Protein 2GEC (pdb70)

Structure (mmCIF, N/CA/C/O backbone):
data_2GEC
#
_entry.id   2GEC
#
_cell.length_a   100.055
_cell.length_b   46.210
_cell.length_c   74.176
_cell.angle_alpha   90.00
_cell.angle_beta   121.06
_cell.angle_gamma   90.00
#
_symmetry.space_group_name_H-M   'C 1 2 1'
#
loop_
_entity.id
_entity.type
_entity.pdbx_description
1 polymer 'Nucleocapsid protein'
2 water water
#
loop_
_atom_site.group_PDB
_atom_site.id
_atom_site.type_symbol
_atom_site.label_atom_id
_atom_site.labe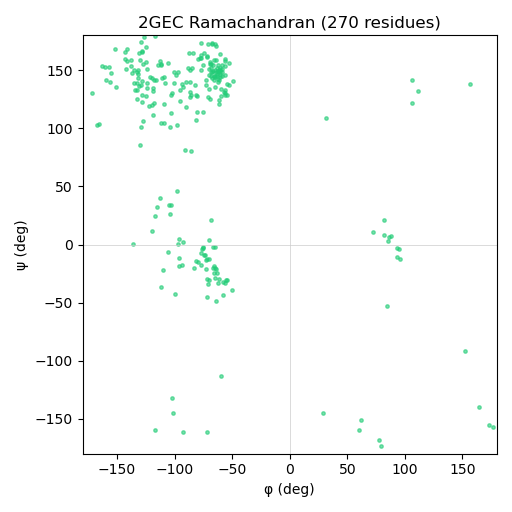l_alt_id
_atom_site.label_comp_id
_atom_site.label_asym_id
_atom_site.label_entity_id
_atom_site.label_seq_id
_atom_site.pdbx_PDB_ins_code
_atom_site.Cartn_x
_atom_site.Cartn_y
_atom_site.Cartn_z
_atom_site.occupancy
_atom_site.B_iso_or_equiv
_atom_site.auth_seq_id
_atom_site.auth_comp_id
_atom_site.auth_asym_id
_atom_site.auth_atom_id
_atom_site.pdbx_PDB_model_num
ATOM 1 N N . ARG A 1 2 ? 22.515 -27.037 23.085 1.00 17.49 23 ARG A N 1
ATOM 2 C CA . ARG A 1 2 ? 21.357 -26.980 23.968 1.00 16.67 23 ARG A CA 1
ATOM 3 C C . ARG A 1 2 ? 20.169 -26.747 23.124 1.00 13.66 23 ARG A C 1
ATOM 4 O O . ARG A 1 2 ? 20.122 -25.769 22.451 1.00 17.89 23 ARG A O 1
ATOM 12 N N . PRO A 1 3 ? 19.033 -27.502 23.288 1.00 12.38 24 PRO A N 1
ATOM 13 C CA . PRO A 1 3 ? 17.845 -27.131 22.529 1.00 11.60 24 PRO A CA 1
ATOM 14 C C . PRO A 1 3 ? 17.292 -25.864 23.057 1.00 11.85 24 PRO A C 1
ATOM 15 O O . PRO A 1 3 ? 17.449 -25.562 24.252 1.00 11.84 24 PRO A O 1
ATOM 19 N N . PRO A 1 4 ? 16.643 -25.112 22.178 1.00 12.48 25 PRO A N 1
ATOM 20 C CA . PRO A 1 4 ? 16.022 -23.865 22.613 1.00 11.91 25 PRO A CA 1
ATOM 21 C C . PRO A 1 4 ? 14.868 -24.091 23.525 1.00 10.37 25 PRO A C 1
ATOM 22 O O . PRO A 1 4 ? 14.203 -25.137 23.417 1.00 12.77 25 PRO A O 1
ATOM 26 N N . LYS A 1 5 ? 14.671 -23.139 24.434 1.00 11.93 26 LYS A N 1
ATOM 27 C CA . LYS A 1 5 ? 13.506 -23.191 25.342 1.00 12.51 26 LYS A CA 1
ATOM 28 C C . LYS A 1 5 ? 12.454 -22.265 24.716 1.00 12.85 26 LYS A C 1
ATOM 29 O O . LYS A 1 5 ? 12.564 -21.040 24.759 1.00 13.65 26 LYS A O 1
ATOM 35 N N . VAL A 1 6 ? 11.471 -22.899 24.084 1.00 13.71 27 VAL A N 1
ATOM 36 C CA . VAL A 1 6 ? 10.433 -22.229 23.397 1.00 12.80 27 VAL A CA 1
ATOM 37 C C . VAL A 1 6 ? 9.147 -22.458 24.257 1.00 14.72 27 VAL A C 1
ATOM 38 O O . VAL A 1 6 ? 8.630 -23.545 24.292 1.00 18.80 27 VAL A O 1
ATOM 42 N N . GLY A 1 7 ? 8.753 -21.434 24.968 1.00 16.71 28 GLY A N 1
ATOM 43 C CA . GLY A 1 7 ? 7.620 -21.487 25.885 1.00 18.35 28 GLY A CA 1
ATOM 44 C C . GLY A 1 7 ? 6.357 -20.841 25.496 1.00 16.89 28 GLY A C 1
ATOM 45 O O . GLY A 1 7 ? 5.373 -21.004 26.221 1.00 19.56 28 GLY A O 1
ATOM 46 N N . SER A 1 8 ? 6.337 -20.119 24.390 1.00 15.70 29 SER A N 1
ATOM 47 C CA . SER A 1 8 ? 5.099 -19.434 24.038 1.00 15.63 29 SER A CA 1
ATOM 48 C C . SER A 1 8 ? 4.246 -20.327 23.186 1.00 15.02 29 SER A C 1
ATOM 49 O O . SER A 1 8 ? 4.768 -20.998 22.268 1.00 15.85 29 SER A O 1
ATOM 52 N N . SER A 1 9 ? 2.939 -20.302 23.438 1.00 15.74 30 SER A N 1
ATOM 53 C CA . SER A 1 9 ? 1.987 -20.988 22.605 1.00 17.46 30 SER A CA 1
ATOM 54 C C . SER A 1 9 ? 1.743 -20.171 21.294 1.00 16.01 30 SER A C 1
ATOM 55 O O . SER A 1 9 ? 1.034 -20.696 20.394 1.00 20.74 30 SER A O 1
ATOM 58 N N . GLY A 1 10 ? 2.277 -18.961 21.178 1.00 14.02 31 GLY A N 1
ATOM 59 C CA . GLY A 1 10 ? 2.124 -18.221 19.950 1.00 14.73 31 GLY A CA 1
ATOM 60 C C . GLY A 1 10 ? 2.291 -16.753 20.257 1.00 13.90 31 GLY A C 1
ATOM 61 O O . GLY A 1 10 ? 1.803 -16.261 21.283 1.00 14.93 31 GLY A O 1
ATOM 62 N N . ASN A 1 11 ? 3.006 -16.031 19.385 1.00 13.32 32 ASN A N 1
ATOM 63 C CA . ASN A 1 11 ? 3.230 -14.653 19.619 1.00 13.78 32 ASN A CA 1
ATOM 64 C C . ASN A 1 11 ? 2.696 -13.740 18.562 1.00 13.22 32 ASN A C 1
ATOM 65 O O . ASN A 1 11 ? 3.027 -12.575 18.585 1.00 15.15 32 ASN A O 1
ATOM 70 N N . ALA A 1 12 ? 1.875 -14.237 17.645 1.00 12.38 33 ALA A N 1
ATOM 71 C CA . ALA A 1 12 ? 1.312 -13.357 16.622 1.00 11.63 33 ALA A CA 1
ATOM 72 C C . ALA A 1 12 ? 0.020 -12.817 17.151 1.00 9.31 33 ALA A C 1
ATOM 73 O O . ALA A 1 12 ? -0.896 -13.579 17.461 1.00 10.66 33 ALA A O 1
ATOM 75 N N . SER A 1 13 ? -0.071 -11.543 17.311 1.00 10.68 34 SER A N 1
ATOM 76 C CA . SER A 1 13 ? -1.324 -10.950 17.731 1.00 10.65 34 SER A CA 1
ATOM 77 C C . SER A 1 13 ? -2.448 -11.249 16.777 1.00 9.11 34 SER A C 1
ATOM 78 O O . SER A 1 13 ? -2.244 -11.296 15.564 1.00 9.79 34 SER A O 1
ATOM 81 N N . TRP A 1 14 ? -3.690 -11.364 17.289 1.00 9.24 35 TRP A N 1
ATOM 82 C CA . TRP A 1 14 ? -4.798 -11.474 16.362 1.00 9.34 35 TRP A CA 1
ATOM 83 C C . TRP A 1 14 ? -5.027 -10.246 15.525 1.00 9.02 35 TRP A C 1
ATOM 84 O O . TRP A 1 14 ? -5.589 -10.343 14.451 1.00 11.33 35 TRP A O 1
ATOM 95 N N . PHE A 1 15 ? -4.592 -9.101 16.013 1.00 9.01 36 PHE A N 1
ATOM 96 C CA . PHE A 1 15 ? -4.929 -7.813 15.432 1.00 9.57 36 PHE A CA 1
ATOM 97 C C . PHE A 1 15 ? -3.718 -7.124 14.803 1.00 10.03 36 PHE A C 1
ATOM 98 O O . PHE A 1 15 ? -2.572 -7.322 15.222 1.00 10.87 36 PHE A O 1
ATOM 106 N N . GLN A 1 16 ? -3.993 -6.267 13.828 1.00 10.77 37 GLN A N 1
ATOM 107 C CA . GLN A 1 16 ? -2.978 -5.340 13.366 1.00 12.91 37 GLN A CA 1
ATOM 108 C C . GLN A 1 16 ? -2.362 -4.522 14.507 1.00 11.86 37 GLN A C 1
ATOM 109 O O . GLN A 1 16 ? -2.998 -4.303 15.558 1.00 11.02 37 GLN A O 1
ATOM 115 N N . ALA A 1 17 ? -1.146 -4.029 14.309 1.00 12.13 38 ALA A N 1
ATOM 116 C CA . ALA A 1 17 ? -0.471 -3.169 15.311 1.00 11.96 38 ALA A CA 1
ATOM 117 C C . ALA A 1 17 ? -1.028 -1.760 15.281 1.00 13.02 38 ALA A C 1
ATOM 118 O O . ALA A 1 17 ? -1.562 -1.280 14.240 1.00 14.96 38 ALA A O 1
ATOM 120 N N . ILE A 1 18 ? -0.789 -1.051 16.379 1.00 12.58 39 ILE A N 1
ATOM 121 C CA . ILE A 1 18 ? -0.773 0.419 16.274 1.00 13.43 39 ILE A CA 1
ATOM 122 C C . ILE A 1 18 ? 0.643 0.890 16.213 1.00 14.78 39 ILE A C 1
ATOM 123 O O . ILE A 1 18 ? 1.576 0.265 16.726 1.00 14.64 39 ILE A O 1
ATOM 128 N N . LYS A 1 19 ? 0.867 2.007 15.493 1.00 14.22 40 LYS A N 1
ATOM 129 C CA . LYS A 1 19 ? 2.214 2.487 15.259 1.00 15.80 40 LYS A CA 1
ATOM 130 C C . LYS A 1 19 ? 2.383 3.867 15.860 1.00 14.89 40 LYS A C 1
ATOM 131 O O . LYS A 1 19 ? 1.563 4.771 15.637 1.00 15.39 40 LYS A O 1
ATOM 137 N N . ALA A 1 20 ? 3.486 4.073 16.614 1.00 15.60 41 ALA A N 1
ATOM 138 C CA . ALA A 1 20 ? 3.841 5.441 17.007 1.00 14.63 41 ALA A CA 1
ATOM 139 C C . ALA A 1 20 ? 4.182 6.310 15.814 1.00 16.67 41 ALA A C 1
ATOM 140 O O . ALA A 1 20 ? 4.586 5.794 14.767 1.00 18.57 41 ALA A O 1
ATOM 142 N N . LYS A 1 21 ? 4.093 7.621 16.000 1.00 17.23 42 LYS A N 1
ATOM 143 C CA . LYS A 1 21 ? 4.428 8.506 14.877 1.00 17.19 42 LYS A CA 1
ATOM 144 C C . LYS A 1 21 ? 5.849 8.962 14.890 1.00 18.04 42 LYS A C 1
ATOM 145 O O . LYS A 1 21 ? 6.323 9.429 13.848 1.00 22.62 42 LYS A O 1
ATOM 151 N N . LYS A 1 22 ? 6.540 8.848 16.048 1.00 18.08 43 LYS A N 1
ATOM 152 C CA . LYS A 1 22 ? 7.861 9.444 16.291 1.00 17.92 43 LYS A CA 1
ATOM 153 C C . LYS A 1 22 ? 8.756 8.471 17.014 1.00 16.60 43 LYS A C 1
ATOM 154 O O . LYS A 1 22 ? 8.262 7.490 17.563 1.00 16.39 43 LYS A O 1
ATOM 160 N N . LEU A 1 23 ? 10.051 8.646 16.937 1.00 15.36 44 LEU A N 1
ATOM 161 C CA . LEU A 1 23 ? 11.002 7.741 17.622 1.00 16.50 44 LEU A CA 1
ATOM 162 C C . LEU A 1 23 ? 10.876 7.821 19.126 1.00 17.89 44 LEU A C 1
ATOM 163 O O . LEU A 1 23 ? 11.076 6.841 19.829 1.00 19.93 44 LEU A O 1
ATOM 168 N N . ASN A 1 24 ? 10.461 8.995 19.608 1.00 17.59 45 ASN A N 1
ATOM 169 C CA . ASN A 1 24 ? 10.335 9.208 21.066 1.00 18.72 45 ASN A CA 1
ATOM 170 C C . ASN A 1 24 ? 8.866 9.456 21.499 1.00 20.27 45 ASN A C 1
ATOM 171 O O . ASN A 1 24 ? 8.616 10.124 22.465 1.00 23.48 45 ASN A O 1
ATOM 176 N N . SER A 1 25 ? 7.879 8.854 20.816 1.00 22.04 46 SER A N 1
ATOM 177 C CA . SER A 1 25 ? 6.486 8.870 21.251 1.00 23.25 46 SER A CA 1
ATOM 178 C C . SER A 1 25 ? 6.324 8.222 22.625 1.00 21.41 46 SER A C 1
ATOM 179 O O . SER A 1 25 ? 7.039 7.306 22.990 1.00 24.11 46 SER A O 1
ATOM 182 N N . PRO A 1 26 ? 5.393 8.732 23.414 1.00 19.77 47 PRO A N 1
ATOM 183 C CA . PRO A 1 26 ? 4.965 8.113 24.648 1.00 18.88 47 PRO A CA 1
ATOM 184 C C . PRO A 1 26 ? 4.283 6.771 24.423 1.00 17.00 47 PRO A C 1
ATOM 185 O O . PRO A 1 26 ? 3.990 6.402 23.285 1.00 18.48 47 PRO A O 1
ATOM 189 N N . GLN A 1 27 ? 4.007 6.082 25.509 1.00 17.59 48 GLN A N 1
ATOM 190 C CA . GLN A 1 27 ? 3.304 4.801 25.394 1.00 17.59 48 GLN A CA 1
ATOM 191 C C . GLN A 1 27 ? 1.831 5.109 25.106 1.00 16.27 48 GLN A C 1
ATOM 192 O O . GLN A 1 27 ? 1.361 6.197 25.325 1.00 17.38 48 GLN A O 1
ATOM 198 N N . PRO A 1 28 ? 1.118 4.188 24.458 1.00 14.50 49 PRO A N 1
ATOM 199 C CA . PRO A 1 28 ? -0.278 4.479 24.065 1.00 15.70 49 PRO A CA 1
ATOM 200 C C . PRO A 1 28 ? -1.176 4.749 25.243 1.00 17.20 49 PRO A C 1
ATOM 201 O O . PRO A 1 28 ? -1.102 4.071 26.257 1.00 16.94 49 PRO A O 1
ATOM 205 N N . LYS A 1 29 ? -2.060 5.696 25.052 1.00 16.06 50 LYS A N 1
ATOM 206 C CA . LYS A 1 29 ? -3.152 5.967 25.959 1.00 15.77 50 LYS A CA 1
ATOM 207 C C . LYS A 1 29 ? -4.382 5.890 25.068 1.00 16.95 50 LYS A C 1
ATOM 208 O O . LYS A 1 29 ? -4.324 6.046 23.836 1.00 18.24 50 LYS A O 1
ATOM 214 N N . PHE A 1 30 ? -5.493 5.641 25.684 1.00 16.89 51 PHE A N 1
ATOM 215 C CA . PHE A 1 30 ? -6.772 5.348 24.928 1.00 16.34 51 PHE A CA 1
ATOM 216 C C . PHE A 1 30 ? -7.910 6.168 25.481 1.00 17.09 51 PHE A C 1
ATOM 217 O O . PHE A 1 30 ? -8.023 6.272 26.690 1.00 20.93 51 PHE A O 1
ATOM 225 N N . GLU A 1 31 ? -8.808 6.637 24.602 1.00 19.08 52 GLU A N 1
ATOM 226 C CA . GLU A 1 31 ? -9.989 7.337 25.057 1.00 21.48 52 GLU A CA 1
ATOM 227 C C . GLU A 1 31 ? -10.866 6.408 25.862 1.00 22.22 52 GLU A C 1
ATOM 228 O O . GLU A 1 31 ? -11.320 6.773 26.978 1.00 24.39 52 GLU A O 1
ATOM 234 N N . GLY A 1 32 ? -11.147 5.229 25.357 1.00 21.34 53 GLY A N 1
ATOM 235 C CA . GLY A 1 32 ? -11.964 4.302 26.195 1.00 20.24 53 GLY A CA 1
ATOM 236 C C . GLY A 1 32 ? -11.096 3.249 26.837 1.00 17.55 53 GLY A C 1
ATOM 237 O O . GLY A 1 32 ? -10.022 3.566 27.363 1.00 17.61 53 GLY A O 1
ATOM 238 N N . SER A 1 33 ? -11.491 1.973 26.759 1.00 15.40 54 SER A N 1
ATOM 239 C CA . SER A 1 33 ? -10.784 0.857 27.440 1.00 14.89 54 SER A CA 1
ATOM 240 C C . SER A 1 33 ? -9.442 0.533 26.821 1.00 13.18 54 SER A C 1
ATOM 241 O O . SER A 1 33 ? -8.540 0.158 27.544 1.00 15.53 54 SER A O 1
ATOM 244 N N . GLY A 1 34 ? -9.285 0.663 25.517 1.00 12.91 55 GLY A N 1
ATOM 245 C CA . GLY A 1 34 ? -8.080 0.238 24.823 1.00 12.19 55 GLY A CA 1
ATOM 246 C C . GLY A 1 34 ? -8.130 -1.235 24.466 1.00 11.86 55 GLY A C 1
ATOM 247 O O . GLY A 1 34 ? -7.164 -1.716 23.935 1.00 11.83 55 GLY A O 1
ATOM 248 N N . VAL A 1 35 ? -9.221 -1.947 24.746 1.00 11.15 56 VAL A N 1
ATOM 249 C CA . VAL A 1 35 ? -9.431 -3.323 24.300 1.00 11.57 56 VAL A CA 1
ATOM 250 C C . VAL A 1 35 ? -10.038 -3.300 22.921 1.00 11.71 56 VAL A C 1
ATOM 251 O O . VAL A 1 35 ? -11.066 -2.602 22.712 1.00 12.56 56 VAL A O 1
ATOM 255 N N . PRO A 1 36 ? -9.472 -3.995 21.927 1.00 10.55 57 PRO A N 1
ATOM 256 C CA . PRO A 1 36 ? -10.094 -4.007 20.586 1.00 11.68 57 PRO A CA 1
ATOM 257 C C . PRO A 1 36 ? -11.496 -4.568 20.556 1.00 12.75 57 PRO A C 1
ATOM 258 O O . PRO A 1 36 ? -11.803 -5.386 21.378 1.00 12.93 57 PRO A O 1
ATOM 262 N N . ASP A 1 37 ? -12.321 -4.098 19.633 1.00 11.96 58 ASP A N 1
ATOM 263 C CA . ASP A 1 37 ? -13.627 -4.702 19.415 1.00 12.38 58 ASP A CA 1
ATOM 264 C C . ASP A 1 37 ? -13.413 -6.193 19.089 1.00 13.40 58 ASP A C 1
ATOM 265 O O . ASP A 1 37 ? -12.625 -6.552 18.187 1.00 12.96 58 ASP A O 1
ATOM 270 N N . ASN A 1 38 ? -14.169 -7.064 19.762 1.00 11.49 59 ASN A N 1
ATOM 271 C CA . ASN A 1 38 ? -14.176 -8.479 19.469 1.00 12.19 59 ASN A CA 1
ATOM 272 C C . ASN A 1 38 ? -15.404 -9.065 20.192 1.00 12.77 59 ASN A C 1
ATOM 273 O O . ASN A 1 38 ? -15.354 -9.340 21.362 1.00 13.25 59 ASN A O 1
ATOM 278 N N . GLU A 1 39 ? -16.441 -9.352 19.435 1.00 14.63 60 GLU A N 1
ATOM 279 C CA . GLU A 1 39 ? -17.687 -9.856 19.981 1.00 18.96 60 GLU A CA 1
ATOM 280 C C . GLU A 1 39 ? -17.648 -11.313 20.420 1.00 18.03 60 GLU A C 1
ATOM 281 O O . GLU A 1 39 ? -18.611 -11.815 20.997 1.00 22.93 60 GLU A O 1
ATOM 287 N N . ASN A 1 40 ? -16.579 -12.052 20.122 1.00 17.77 61 ASN A N 1
ATOM 288 C CA . ASN A 1 40 ? -16.437 -13.477 20.420 1.00 22.31 61 ASN A CA 1
ATOM 289 C C . ASN A 1 40 ? -16.246 -13.760 21.916 1.00 21.66 61 ASN A C 1
ATOM 290 O O . ASN A 1 40 ? -16.367 -14.913 22.323 1.00 26.71 61 ASN A O 1
ATOM 295 N N . LEU A 1 41 ? -15.980 -12.706 22.700 1.00 20.00 62 LEU A N 1
ATOM 296 C CA . LEU A 1 41 ? -15.660 -12.939 24.104 1.00 20.00 62 LEU A CA 1
ATOM 297 C C . LEU A 1 41 ? -16.734 -12.361 25.019 1.00 20.00 62 LEU A C 1
ATOM 298 O O . LEU A 1 41 ? -17.413 -11.415 24.676 1.00 16.58 62 LEU A O 1
ATOM 303 N N . LYS A 1 42 ? -16.871 -12.898 26.191 1.00 15.58 63 LYS A N 1
ATOM 304 C CA . LYS A 1 42 ? -17.767 -12.319 27.202 1.00 15.56 63 LYS A CA 1
ATOM 305 C C . LYS A 1 42 ? -17.119 -11.096 27.872 1.00 13.87 63 LYS A C 1
ATOM 306 O O . LYS A 1 42 ? -15.890 -11.019 27.933 1.00 14.55 63 LYS A O 1
ATOM 312 N N . THR A 1 43 ? -17.887 -10.222 28.497 1.00 14.59 64 THR A N 1
ATOM 313 C CA . THR A 1 43 ? -17.392 -9.005 29.028 1.00 13.09 64 THR A CA 1
ATOM 314 C C . THR A 1 43 ? -16.270 -9.259 30.037 1.00 13.45 64 THR A C 1
ATOM 315 O O . THR A 1 43 ? -15.258 -8.564 30.089 1.00 13.38 64 THR A O 1
ATOM 319 N N . SER A 1 44 ? -16.476 -10.239 30.882 1.00 14.25 65 SER A N 1
ATOM 320 C CA . SER A 1 44 ? -15.503 -10.552 31.959 1.00 15.32 65 SER A CA 1
ATOM 321 C C . SER A 1 44 ? -14.125 -10.792 31.423 1.00 13.44 65 SER A C 1
ATOM 322 O O . SER A 1 44 ? -13.106 -10.592 32.148 1.00 14.58 65 SER A O 1
ATOM 325 N N . GLN A 1 45 ? -14.052 -11.303 30.213 1.00 14.27 66 GLN A N 1
ATOM 326 C CA . GLN A 1 45 ? -12.780 -11.739 29.615 1.00 14.65 66 GLN A CA 1
ATOM 327 C C . GLN A 1 45 ? -12.105 -10.684 28.796 1.00 12.85 66 GLN A C 1
ATO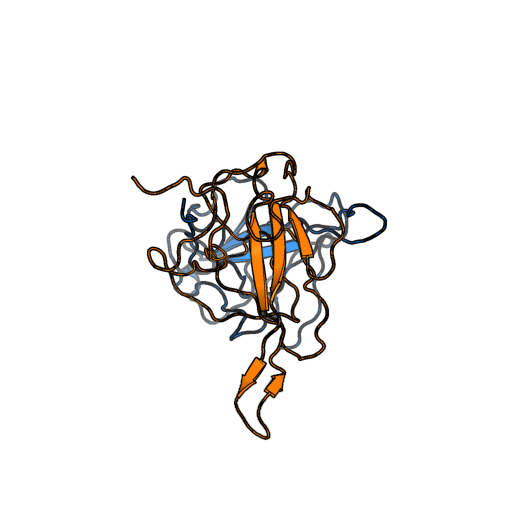M 328 O O . GLN A 1 45 ? -11.069 -10.929 28.175 1.00 12.93 66 GLN A O 1
ATOM 334 N N . GLN A 1 46 ? -12.691 -9.491 28.730 1.00 11.91 67 GLN A N 1
ATOM 335 C CA . GLN A 1 46 ? -12.197 -8.428 27.830 1.00 10.96 67 GLN A CA 1
ATOM 336 C C . GLN A 1 46 ? -11.092 -7.619 28.498 1.00 9.27 67 GLN A C 1
ATOM 337 O O . GLN A 1 46 ? -11.268 -6.511 28.998 1.00 10.96 67 GLN A O 1
ATOM 343 N N . HIS A 1 47 ? -9.869 -8.189 28.464 1.00 9.55 68 HIS A N 1
ATOM 344 C CA . HIS A 1 47 ? -8.694 -7.518 29.098 1.00 9.62 68 HIS A CA 1
ATOM 345 C C . HIS A 1 47 ? -7.471 -8.108 28.507 1.00 7.75 68 HIS A C 1
ATOM 346 O O . HIS A 1 47 ? -7.413 -9.253 28.048 1.00 8.96 68 HIS A O 1
ATOM 353 N N . GLY A 1 48 ? -6.410 -7.312 28.506 1.00 8.28 69 GLY A N 1
ATOM 354 C CA . GLY A 1 48 ? -5.179 -7.782 27.963 1.00 8.74 69 GLY A CA 1
ATOM 355 C C . GLY A 1 48 ? -4.152 -6.667 28.001 1.00 7.17 69 GLY A C 1
ATOM 356 O O . GLY A 1 48 ? -4.255 -5.757 28.819 1.00 8.50 69 GLY A O 1
ATOM 357 N N . TYR A 1 49 ? -3.133 -6.740 27.158 1.00 8.27 70 TYR A N 1
ATOM 358 C CA . TYR A 1 49 ? -2.020 -5.770 27.174 1.00 8.14 70 TYR A CA 1
ATOM 359 C C . TYR A 1 49 ? -1.556 -5.446 25.802 1.00 8.59 70 TYR A C 1
ATOM 360 O O . TYR A 1 49 ? -1.733 -6.220 24.891 1.00 8.80 70 TYR A O 1
ATOM 369 N N . TRP A 1 50 ? -1.026 -4.222 25.647 1.00 8.52 71 TRP A N 1
ATOM 370 C CA . TRP A 1 50 ? -0.332 -3.821 24.439 1.00 8.57 71 TRP A CA 1
ATOM 371 C C . TRP A 1 50 ? 1.151 -3.935 24.758 1.00 8.83 71 TRP A C 1
ATOM 372 O O . TRP A 1 50 ? 1.610 -3.515 25.806 1.00 10.29 71 TRP A O 1
ATOM 383 N N . ARG A 1 51 ? 1.884 -4.440 23.792 1.00 8.96 72 ARG A N 1
ATOM 384 C CA . ARG A 1 51 ? 3.338 -4.675 23.994 1.00 8.56 72 ARG A CA 1
ATOM 385 C C . ARG A 1 51 ? 4.155 -4.044 22.878 1.00 9.00 72 ARG A C 1
ATOM 386 O O . ARG A 1 51 ? 3.890 -4.256 21.708 1.00 9.57 72 ARG A O 1
ATOM 394 N N . ARG A 1 52 ? 5.171 -3.246 23.293 1.00 10.45 73 ARG A N 1
ATOM 395 C CA . ARG A 1 52 ? 6.049 -2.541 22.353 1.00 10.73 73 ARG A CA 1
ATOM 396 C C . ARG A 1 52 ? 6.930 -3.489 21.568 1.00 12.23 73 ARG A C 1
ATOM 397 O O . ARG A 1 52 ? 7.511 -4.357 22.184 1.00 12.57 73 ARG A O 1
ATOM 405 N N . GLN A 1 53 ? 7.141 -3.149 20.309 1.00 11.13 74 GLN A N 1
ATOM 406 C CA . GLN A 1 53 ? 8.156 -3.803 19.476 1.00 13.26 74 GLN A CA 1
ATOM 407 C C . GLN A 1 53 ? 8.944 -2.735 18.771 1.00 12.78 74 GLN A C 1
ATOM 408 O O . GLN A 1 53 ? 8.390 -1.907 18.061 1.00 13.34 74 GLN A O 1
ATOM 414 N N . ALA A 1 54 ? 10.253 -2.803 18.948 1.00 14.81 75 ALA A N 1
ATOM 415 C CA . ALA A 1 54 ? 11.166 -1.966 18.202 1.00 14.81 75 ALA A CA 1
ATOM 416 C C . ALA A 1 54 ? 11.165 -2.298 16.70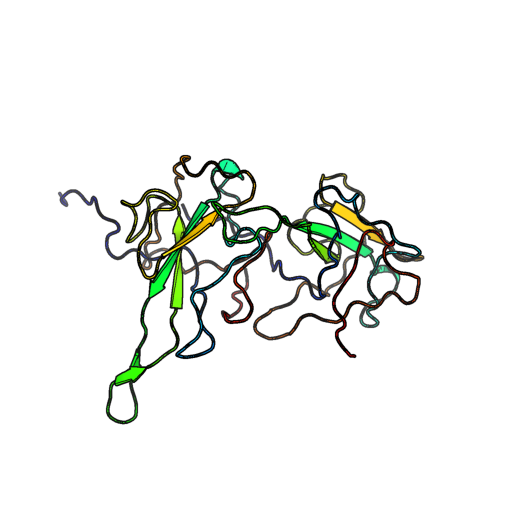5 1.00 14.58 75 ALA A C 1
ATOM 417 O O . ALA A 1 54 ? 11.040 -3.495 16.305 1.00 15.23 75 ALA A O 1
ATOM 419 N N . ARG A 1 55 ? 11.251 -1.286 15.871 1.00 15.98 76 ARG A N 1
ATOM 420 C CA . ARG A 1 55 ? 11.322 -1.473 14.434 1.00 17.12 76 ARG A CA 1
ATOM 421 C C . ARG A 1 55 ? 12.538 -0.701 13.860 1.00 18.88 76 ARG A C 1
ATOM 422 O O . ARG A 1 55 ? 12.934 0.374 14.337 1.00 19.07 76 ARG A O 1
ATOM 430 N N . PHE A 1 56 ? 13.020 -1.173 12.722 1.00 19.05 77 PHE A N 1
ATOM 431 C CA . PHE A 1 56 ? 14.129 -0.567 12.028 1.00 19.80 77 PHE A CA 1
ATOM 432 C C . PHE A 1 56 ? 13.927 -0.639 10.556 1.00 21.94 77 PHE A C 1
ATOM 433 O O . PHE A 1 56 ? 13.048 -1.391 10.066 1.00 23.75 77 PHE A O 1
ATOM 441 N N . LYS A 1 57 ? 14.764 0.182 9.867 1.00 24.39 78 LYS A N 1
ATOM 442 C CA . LYS A 1 57 ? 14.792 0.194 8.396 1.00 29.18 78 LYS A CA 1
ATOM 443 C C . LYS A 1 57 ? 16.239 0.072 7.919 1.00 29.44 78 LYS A C 1
ATOM 444 O O . LYS A 1 57 ? 17.185 0.368 8.712 1.00 30.61 78 LYS A O 1
ATOM 450 N N . PRO A 1 58 ? 16.429 -0.374 6.645 1.00 32.23 79 PRO A N 1
ATOM 451 C CA . PRO A 1 58 ? 17.638 -0.237 5.877 1.00 34.80 79 PRO A CA 1
ATOM 452 C C . PRO A 1 58 ? 17.774 1.244 5.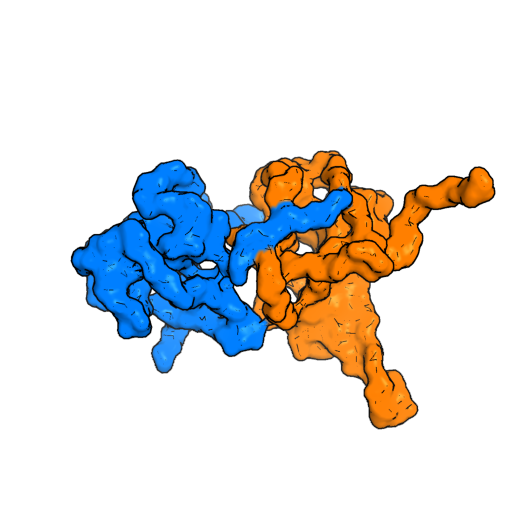478 1.00 33.95 79 PRO A C 1
ATOM 453 O O . PRO A 1 58 ? 16.784 1.865 5.012 1.00 40.46 79 PRO A O 1
ATOM 457 N N . GLY A 1 59 ? 18.422 1.963 4.599 0.00 39.73 80 GLY A N 1
ATOM 458 C CA . GLY A 1 59 ? 19.784 1.527 4.522 0.00 39.54 80 GLY A CA 1
ATOM 459 C C . GLY A 1 59 ? 20.287 1.727 5.913 0.00 39.23 80 GLY A C 1
ATOM 460 O O . GLY A 1 59 ? 19.838 1.036 6.759 0.00 39.68 80 GLY A O 1
ATOM 461 N N . LYS A 1 60 ? 21.334 2.809 5.947 0.00 43.54 81 LYS A N 1
ATOM 462 C CA . LYS A 1 60 ? 21.684 3.808 4.879 0.00 44.87 81 LYS A CA 1
ATOM 463 C C . LYS A 1 60 ? 23.168 3.999 4.678 0.00 44.77 81 LYS A C 1
ATOM 464 O O . LYS A 1 60 ? 23.582 4.379 3.564 0.00 46.54 81 LYS A O 1
ATOM 470 N N . GLY A 1 61 ? 23.879 3.032 5.684 0.00 40.35 82 GLY A N 1
ATOM 471 C CA . GLY A 1 61 ? 23.409 2.278 6.854 0.00 39.07 82 GLY A CA 1
ATOM 472 C C . GLY A 1 61 ? 23.373 0.765 6.712 0.00 38.22 82 GLY A C 1
ATOM 473 O O . GLY A 1 61 ? 22.940 0.329 5.661 0.00 40.88 82 GLY A O 1
ATOM 474 N N . ARG A 1 62 ? 23.936 -0.019 7.752 0.00 39.16 83 ARG A N 1
ATOM 475 C CA . ARG A 1 62 ? 23.784 0.025 9.228 0.00 37.76 83 ARG A CA 1
ATOM 476 C C . ARG A 1 62 ? 22.380 0.509 9.592 0.00 34.70 83 ARG A C 1
ATOM 477 O O . ARG A 1 62 ? 22.072 1.673 9.431 0.00 34.96 83 ARG A O 1
ATOM 485 N N . ARG A 1 63 ? 21.541 -0.399 10.100 1.00 32.05 84 ARG A N 1
ATOM 486 C CA . ARG A 1 63 ? 20.074 -0.179 10.196 1.00 29.83 84 ARG A CA 1
ATOM 487 C C . ARG A 1 63 ? 19.766 1.037 11.014 1.00 29.13 84 ARG A C 1
ATOM 488 O O . ARG A 1 63 ? 20.541 1.351 11.920 1.00 29.90 84 ARG A O 1
ATOM 496 N N . LYS A 1 64 ? 18.620 1.683 10.709 1.00 26.20 85 LYS A N 1
ATOM 497 C CA . LYS A 1 64 ? 18.178 2.922 11.430 1.00 26.17 85 LYS A CA 1
ATOM 498 C C . LYS A 1 64 ? 16.857 2.686 12.129 1.00 25.63 85 LYS A C 1
ATOM 499 O O . LYS A 1 64 ? 16.031 1.977 11.570 1.00 24.07 85 LYS A O 1
ATOM 505 N N . PRO A 1 65 ? 16.686 3.238 13.340 1.00 23.35 86 PRO A N 1
ATOM 506 C CA . PRO A 1 65 ? 15.386 3.054 13.991 1.00 22.12 86 PRO A CA 1
ATOM 507 C C . PRO A 1 65 ? 14.208 3.732 13.325 1.00 22.25 86 PRO A C 1
ATOM 508 O O . PRO A 1 65 ? 14.387 4.785 12.733 1.00 23.20 86 PRO A O 1
ATOM 512 N N . VAL A 1 66 ? 13.017 3.181 13.425 1.00 20.80 87 VAL A N 1
ATOM 513 C CA . VAL A 1 66 ? 11.828 3.888 13.051 1.00 20.20 87 VAL A CA 1
ATOM 514 C C . VAL A 1 66 ? 10.852 3.760 14.241 1.00 19.42 87 VAL A C 1
ATOM 515 O O . VAL A 1 66 ? 11.136 3.087 15.202 1.00 20.34 87 VAL A O 1
ATOM 519 N N . PRO A 1 67 ? 9.731 4.430 14.166 1.00 17.63 88 PRO A N 1
ATOM 520 C CA . PRO A 1 67 ? 8.866 4.412 15.391 1.00 17.08 88 PRO A CA 1
ATOM 521 C C . PRO A 1 67 ? 8.391 2.990 15.798 1.00 16.14 88 PRO A C 1
ATOM 522 O O . PRO A 1 67 ? 8.190 2.116 14.935 1.00 15.91 88 PRO A O 1
ATOM 526 N N . ASP A 1 68 ? 8.157 2.827 17.098 1.00 14.81 89 ASP A N 1
ATOM 527 C CA . ASP A 1 68 ? 7.705 1.560 17.644 1.00 13.15 89 ASP A CA 1
ATOM 528 C C . ASP A 1 68 ? 6.315 1.137 17.095 1.00 14.44 89 ASP A C 1
ATOM 529 O O . ASP A 1 68 ? 5.468 1.999 16.816 1.00 14.91 89 ASP A O 1
ATOM 534 N N . ALA A 1 69 ? 6.108 -0.177 17.056 1.00 12.59 90 ALA A N 1
ATOM 535 C CA . ALA A 1 69 ? 4.773 -0.673 16.929 1.00 11.61 90 ALA A CA 1
ATOM 536 C C . ALA A 1 69 ? 4.349 -1.240 18.307 1.00 11.81 90 ALA A C 1
ATOM 537 O O . ALA A 1 69 ? 5.181 -1.674 19.084 1.00 12.33 90 ALA A O 1
ATOM 539 N N . TRP A 1 70 ? 3.042 -1.305 18.554 1.00 11.01 91 TRP A N 1
ATOM 540 C CA . TRP A 1 70 ? 2.504 -2.010 19.716 1.00 9.93 91 TRP A CA 1
ATOM 541 C C . TRP A 1 70 ? 1.416 -2.971 19.259 1.00 9.37 91 TRP A C 1
ATOM 542 O O . TRP A 1 70 ? 0.603 -2.647 18.413 1.00 10.42 91 TRP A O 1
ATOM 553 N N . TYR A 1 71 ? 1.454 -4.177 19.836 1.00 9.29 92 TYR A N 1
ATOM 554 C CA . TYR A 1 71 ? 0.500 -5.250 19.491 1.00 9.26 92 TYR A CA 1
ATOM 555 C C . TYR A 1 71 ? -0.286 -5.660 20.722 1.00 9.42 92 TYR A C 1
ATOM 556 O O . TYR A 1 71 ? 0.232 -5.720 21.818 1.00 9.37 92 TYR A O 1
ATOM 565 N N . PHE A 1 72 ? -1.558 -5.980 20.523 1.00 8.24 93 PHE A N 1
ATOM 566 C CA . PHE A 1 72 ? -2.423 -6.393 21.600 1.00 8.10 93 PHE A CA 1
ATOM 567 C C . PHE A 1 72 ? -2.479 -7.941 21.774 1.00 7.49 93 PHE A C 1
ATOM 568 O O . PHE A 1 72 ? -2.622 -8.687 20.808 1.00 8.62 93 PHE A O 1
ATOM 576 N N . TYR A 1 73 ? -2.456 -8.356 23.039 1.00 8.23 94 TYR A N 1
ATOM 577 C CA . TYR A 1 73 ? -2.622 -9.733 23.397 1.00 7.45 94 TYR A CA 1
ATOM 578 C C . TYR A 1 73 ? -3.584 -9.862 24.577 1.00 8.60 94 TYR A C 1
ATOM 579 O O . TYR A 1 73 ? -3.540 -9.044 25.482 1.00 8.83 94 TYR A O 1
ATOM 588 N N . TYR A 1 74 ? -4.467 -10.863 24.545 1.00 8.35 95 TYR A N 1
ATOM 589 C CA . TYR A 1 74 ? -5.294 -11.132 25.711 1.00 9.25 95 TYR A CA 1
ATOM 590 C C . TYR A 1 74 ? -4.430 -11.577 26.880 1.00 8.61 95 TYR A C 1
ATOM 591 O O . TYR A 1 74 ? -3.410 -12.261 26.701 1.00 10.11 95 TYR A O 1
ATOM 600 N N . THR A 1 75 ? -4.843 -11.303 28.106 1.00 8.42 96 THR A N 1
ATOM 601 C CA . THR A 1 75 ? -4.060 -11.737 29.275 1.00 9.05 96 THR A CA 1
ATOM 602 C C . THR A 1 75 ? -3.786 -13.219 29.254 1.00 9.62 96 THR A C 1
ATOM 603 O O . THR A 1 75 ? -4.633 -14.002 28.914 1.00 11.10 96 THR A O 1
ATOM 607 N N . GLY A 1 76 ? -2.568 -13.575 29.602 1.00 8.63 97 GLY A N 1
ATOM 608 C CA . GLY A 1 76 ? -2.220 -14.988 29.616 1.00 9.61 97 GLY A CA 1
ATOM 609 C C . GLY A 1 76 ? -1.842 -15.561 28.257 1.00 9.83 97 GLY A C 1
ATOM 610 O O . GLY A 1 76 ? -1.666 -16.823 28.170 1.00 11.71 97 GLY A O 1
ATOM 611 N N . THR A 1 77 ? -1.694 -14.721 27.249 1.00 10.02 98 THR A N 1
ATOM 612 C CA . THR A 1 77 ? -1.244 -15.125 25.909 1.00 10.30 98 THR A CA 1
ATOM 613 C C . THR A 1 77 ? -0.111 -14.238 25.521 1.00 9.44 98 THR A C 1
ATOM 614 O O . THR A 1 77 ? 0.064 -13.154 26.099 1.00 10.43 98 THR A O 1
ATOM 618 N N . GLY A 1 78 ? 0.607 -14.620 24.468 1.00 10.36 99 GLY A N 1
ATOM 619 C CA . GLY A 1 78 ? 1.633 -13.770 23.852 1.00 10.11 99 GLY A CA 1
ATOM 620 C C . GLY A 1 78 ? 2.915 -13.766 24.649 1.00 11.41 99 GLY A C 1
ATOM 621 O O . GLY A 1 78 ? 3.108 -14.560 25.527 1.00 11.45 99 GLY A O 1
ATOM 622 N N . PRO A 1 79 ? 3.807 -12.851 24.314 1.00 11.14 100 PRO A N 1
ATOM 623 C CA . PRO A 1 79 ? 5.169 -12.870 24.905 1.00 12.13 100 PRO A CA 1
ATOM 624 C C . PRO A 1 79 ? 5.121 -12.680 26.417 1.00 12.80 100 PRO A C 1
ATOM 625 O O . PRO A 1 79 ? 5.948 -13.264 27.161 1.00 14.97 100 PRO A O 1
ATOM 629 N N . ALA A 1 80 ? 4.171 -11.906 26.910 1.00 10.62 101 ALA A N 1
ATOM 630 C CA . ALA A 1 80 ? 4.043 -11.678 28.346 1.00 12.35 101 ALA A CA 1
ATOM 631 C C . ALA A 1 80 ? 2.912 -12.468 28.967 1.00 11.44 101 ALA A C 1
ATOM 632 O O . ALA A 1 80 ? 2.300 -12.036 29.938 1.00 12.21 101 ALA A O 1
ATOM 634 N N . ALA A 1 81 ? 2.674 -13.648 28.448 1.00 11.43 102 ALA A N 1
ATOM 635 C CA . ALA A 1 81 ? 1.652 -14.553 28.949 1.00 11.74 102 ALA A CA 1
ATOM 636 C C . ALA A 1 81 ? 1.775 -14.867 30.424 1.00 12.48 102 ALA A C 1
ATOM 637 O O . ALA A 1 81 ? 0.739 -15.046 31.067 1.00 13.50 102 ALA A O 1
ATOM 639 N N . ASP A 1 82 ? 2.988 -14.869 30.998 1.00 12.37 103 ASP A N 1
ATOM 640 C CA . ASP A 1 82 ? 3.130 -15.188 32.401 1.00 13.20 103 ASP A CA 1
ATOM 641 C C . ASP A 1 82 ? 2.791 -14.037 33.348 1.00 12.40 103 ASP A C 1
ATOM 642 O O . ASP A 1 82 ? 2.615 -14.263 34.546 1.00 14.35 103 ASP A O 1
ATOM 647 N N . LEU A 1 83 ? 2.715 -12.817 32.817 1.00 11.10 104 LEU A N 1
ATOM 648 C CA . LEU A 1 83 ? 2.347 -11.721 33.689 1.00 12.77 104 LEU A CA 1
ATOM 649 C C . LEU A 1 83 ? 0.891 -11.769 34.142 1.00 10.85 104 LEU A C 1
ATOM 650 O O . LEU A 1 83 ? 0.004 -12.235 33.399 1.00 12.45 104 LEU A O 1
ATOM 655 N N . ASN A 1 84 ? 0.656 -11.323 35.357 1.00 11.74 105 ASN A N 1
ATOM 656 C CA . ASN A 1 84 ? -0.702 -11.070 35.803 1.00 11.67 105 ASN A CA 1
ATOM 657 C C . ASN A 1 84 ? -1.117 -9.673 35.374 1.00 10.55 105 ASN A C 1
ATOM 658 O O . ASN A 1 84 ? -0.286 -8.772 35.301 1.00 11.12 105 ASN A O 1
ATOM 663 N N . TRP A 1 85 ? -2.424 -9.466 35.169 1.00 10.91 106 TRP A N 1
ATOM 664 C CA . TRP A 1 85 ? -2.896 -8.177 34.750 1.00 11.06 106 TRP A CA 1
ATOM 665 C C . TRP A 1 85 ? -2.433 -7.106 35.752 1.00 10.63 106 TRP A C 1
ATOM 666 O O . TRP A 1 85 ? -2.604 -7.261 36.960 1.00 10.94 106 TRP A O 1
ATOM 677 N N . GLY A 1 86 ? -1.883 -5.987 35.262 1.00 10.27 107 GLY A N 1
ATOM 678 C CA . GLY A 1 86 ? -1.445 -4.880 36.105 1.00 11.30 107 GLY A CA 1
ATOM 679 C C . GLY A 1 86 ? 0.024 -4.995 36.480 1.00 11.69 107 GLY A C 1
ATOM 680 O O . GLY A 1 86 ? 0.532 -4.058 37.059 1.00 12.53 107 GLY A O 1
ATOM 681 N N . ASP A 1 87 ? 0.707 -6.107 36.243 1.00 11.96 108 ASP A N 1
ATOM 682 C CA . ASP A 1 87 ? 2.130 -6.189 36.603 1.00 12.24 108 ASP A CA 1
ATOM 683 C C . ASP A 1 87 ? 2.890 -5.206 35.762 1.00 13.35 108 ASP A C 1
ATOM 684 O O . ASP A 1 87 ? 2.788 -5.147 34.567 1.00 13.77 108 ASP A O 1
ATOM 689 N N . SER A 1 88 ? 3.801 -4.486 36.417 1.00 15.87 109 SER A N 1
ATOM 690 C CA . SER A 1 88 ? 4.538 -3.409 35.767 1.00 16.36 109 SER A CA 1
ATOM 691 C C . SER A 1 88 ? 5.701 -3.994 34.952 1.00 18.07 109 SER A C 1
ATOM 692 O O . SER A 1 88 ? 6.495 -4.759 35.502 1.00 17.83 109 SER A O 1
ATOM 695 N N . GLN A 1 89 ? 5.802 -3.643 33.683 1.00 14.43 110 GLN A N 1
ATOM 696 C CA . GLN A 1 89 ? 6.956 -4.059 32.879 1.00 14.95 110 GLN A CA 1
ATOM 697 C C . GLN A 1 89 ? 7.149 -2.980 31.820 1.00 15.01 110 GLN A C 1
ATOM 698 O O . GLN A 1 89 ? 6.183 -2.576 31.194 1.00 16.12 110 GLN A O 1
ATOM 704 N N . ASP A 1 90 ? 8.392 -2.547 31.571 1.00 17.24 111 ASP A N 1
ATOM 705 C CA . ASP A 1 90 ? 8.619 -1.582 30.529 1.00 18.32 111 ASP A CA 1
ATOM 706 C C . ASP A 1 90 ? 8.136 -2.163 29.191 1.00 17.11 111 ASP A C 1
ATOM 707 O O . ASP A 1 90 ? 8.336 -3.333 28.900 1.00 18.55 111 ASP A O 1
ATOM 712 N N . GLY A 1 91 ? 7.389 -1.361 28.413 1.00 15.59 112 GLY A N 1
ATOM 713 C CA . GLY A 1 91 ? 6.920 -1.844 27.134 1.00 14.19 112 GLY A CA 1
ATOM 714 C C . GLY A 1 91 ? 5.577 -2.596 27.187 1.00 11.95 112 GLY A C 1
ATOM 715 O O . GLY A 1 91 ? 5.137 -3.089 26.175 1.00 11.68 112 GLY A O 1
ATOM 716 N N . ILE A 1 92 ? 4.893 -2.603 28.355 1.00 12.06 113 ILE A N 1
ATOM 717 C CA . ILE A 1 92 ? 3.608 -3.279 28.488 1.00 11.42 113 ILE A CA 1
ATOM 718 C C . ILE A 1 92 ? 2.605 -2.264 29.007 1.00 12.40 113 ILE A C 1
ATOM 719 O O . ILE A 1 92 ? 2.866 -1.618 30.045 1.00 12.84 113 ILE A O 1
ATOM 724 N N . VAL A 1 93 ? 1.441 -2.112 28.336 1.00 10.59 114 VAL A N 1
ATOM 725 C CA . VAL A 1 93 ? 0.360 -1.282 28.798 1.00 11.93 114 VAL A CA 1
ATOM 726 C C . VAL A 1 93 ? -0.882 -2.195 28.995 1.00 9.24 114 VAL A C 1
ATOM 727 O O . VAL A 1 93 ? -1.343 -2.779 28.049 1.00 10.35 114 VAL A O 1
ATOM 731 N N . TRP A 1 94 ? -1.412 -2.260 30.203 1.00 9.65 115 TRP A N 1
ATOM 732 C CA . TRP A 1 94 ? -2.553 -3.080 30.493 1.00 8.87 115 TRP A CA 1
ATOM 733 C C . TRP A 1 94 ? -3.851 -2.337 30.213 1.00 11.03 115 TRP A C 1
ATOM 734 O O . TRP A 1 94 ? -3.959 -1.144 30.468 1.00 11.73 115 TRP A O 1
ATOM 745 N N . VAL A 1 95 ? -4.824 -3.049 29.652 1.00 9.60 116 VAL A N 1
ATOM 746 C CA . VAL A 1 95 ? -6.135 -2.497 29.303 1.00 8.70 116 VAL A CA 1
ATOM 747 C C . VAL A 1 95 ? -7.207 -3.459 29.747 1.00 8.87 116 VAL A C 1
ATOM 748 O O . VAL A 1 95 ? -7.027 -4.644 29.763 1.00 8.85 116 VAL A O 1
ATOM 752 N N . ALA A 1 96 ? -8.401 -2.934 30.091 1.00 10.36 117 ALA A N 1
ATOM 753 C CA . ALA A 1 96 ? -9.510 -3.807 30.485 1.00 10.46 117 ALA A CA 1
ATOM 754 C C . ALA A 1 96 ? -10.800 -3.053 30.236 1.00 10.48 117 ALA A C 1
ATOM 755 O O . ALA A 1 96 ? -10.889 -1.881 30.554 1.00 12.56 117 ALA A O 1
ATOM 757 N N . ALA A 1 97 ? -11.804 -3.748 29.729 1.00 11.60 118 ALA A N 1
ATOM 758 C CA . ALA A 1 97 ? -13.176 -3.217 29.559 1.00 13.71 118 ALA A CA 1
ATOM 759 C C . ALA A 1 97 ? -13.821 -2.958 30.878 1.00 12.90 118 ALA A C 1
ATOM 760 O O . ALA A 1 97 ? -13.534 -3.625 31.870 1.00 13.15 118 ALA A O 1
ATOM 762 N N . LYS A 1 98 ? -14.775 -2.039 30.887 1.00 16.16 119 LYS A N 1
ATOM 763 C CA . LYS A 1 98 ? -15.663 -1.897 32.032 1.00 17.83 119 LYS A CA 1
ATOM 764 C C . LYS A 1 98 ? -16.392 -3.247 32.210 1.00 15.19 119 LYS A C 1
ATOM 765 O O . LYS A 1 98 ? -16.945 -3.770 31.251 1.00 20.12 119 LYS A O 1
ATOM 771 N N . GLY A 1 99 ? -16.345 -3.808 33.423 1.00 14.79 120 GLY A N 1
ATOM 772 C CA . GLY A 1 99 ? -16.969 -5.094 33.649 1.00 15.34 120 GLY A CA 1
ATOM 773 C C . GLY A 1 99 ? -16.007 -6.282 33.516 1.00 14.80 120 GLY A C 1
ATOM 774 O O . GLY A 1 99 ? -16.403 -7.397 33.776 1.00 16.12 120 GLY A O 1
ATOM 775 N N . ALA A 1 100 ? -14.755 -6.005 33.129 1.00 13.72 121 ALA A N 1
ATOM 776 C CA . ALA A 1 100 ? -13.780 -7.097 33.031 1.00 12.64 121 ALA A CA 1
ATOM 777 C C . ALA A 1 100 ? -13.435 -7.654 34.434 1.00 15.90 121 ALA A C 1
ATOM 778 O O . ALA A 1 100 ? -13.408 -6.878 35.396 1.00 17.21 121 ALA A O 1
ATOM 780 N N . ASP A 1 101 ? -13.208 -8.957 34.511 1.00 14.06 122 ASP A N 1
ATOM 781 C CA . ASP A 1 101 ? -12.631 -9.576 35.716 1.00 14.90 122 ASP A CA 1
ATOM 782 C C . ASP A 1 101 ? -11.227 -10.045 35.278 1.00 14.47 122 ASP A C 1
ATOM 783 O O . ASP A 1 101 ? -11.096 -10.978 34.558 1.00 12.97 122 ASP A O 1
ATOM 788 N N . VAL A 1 102 ? -10.218 -9.316 35.708 1.00 14.42 123 VAL A N 1
ATOM 789 C CA . VAL A 1 102 ? -8.901 -9.551 35.094 1.00 14.16 123 VAL A CA 1
ATOM 790 C C . VAL A 1 102 ? -8.223 -10.865 35.527 1.00 15.04 123 VAL A C 1
ATOM 791 O O . VAL A 1 102 ? -7.252 -11.203 34.916 1.00 16.57 123 VAL A O 1
ATOM 795 N N . LYS A 1 103 ? -8.765 -11.563 36.515 1.00 14.41 124 LYS A N 1
ATOM 796 C CA . LYS A 1 103 ? -8.337 -12.911 36.883 1.00 13.90 124 LYS A CA 1
ATOM 797 C C . LYS A 1 103 ? -8.874 -13.946 35.935 1.00 13.88 124 LYS A C 1
ATOM 798 O O . LYS A 1 103 ? -8.372 -15.092 35.924 1.00 16.74 124 LYS A O 1
ATOM 804 N N . SER A 1 104 ? -9.906 -13.603 35.161 1.00 13.62 125 SER A N 1
ATOM 805 C CA . SER A 1 104 ? -10.483 -14.571 34.201 1.00 14.50 125 SER A CA 1
ATOM 806 C C . SER A 1 104 ? -9.544 -14.783 33.060 1.00 14.69 125 SER A C 1
ATOM 807 O O . SER A 1 104 ? -8.668 -13.967 32.800 1.00 15.12 125 SER A O 1
ATOM 810 N N . ARG A 1 105 ? -9.740 -15.862 32.336 1.00 15.89 126 ARG A N 1
ATOM 811 C CA . ARG A 1 105 ? -8.928 -16.160 31.160 1.00 17.51 126 ARG A CA 1
ATOM 812 C C . ARG A 1 105 ? -9.770 -16.509 30.004 1.00 18.50 126 ARG A C 1
ATOM 813 O O . ARG A 1 105 ? -10.733 -17.262 30.170 1.00 23.58 126 ARG A O 1
ATOM 821 N N . SER A 1 106 ? -9.459 -15.994 28.836 1.00 18.56 127 SER A N 1
ATOM 822 C CA . SER A 1 106 ? -10.188 -16.339 27.642 1.00 21.44 127 SER A CA 1
ATOM 823 C C . SER A 1 106 ? -9.541 -17.611 27.026 1.00 19.39 127 SER A C 1
ATOM 824 O O . SER A 1 106 ? -8.439 -17.959 27.361 1.00 25.33 127 SER A O 1
ATOM 827 N N . ASN A 1 107 ? -10.207 -18.254 26.143 1.00 21.93 128 ASN A N 1
ATOM 828 C CA . ASN A 1 107 ? -9.504 -19.226 25.367 1.00 19.85 128 ASN A CA 1
ATOM 829 C C . ASN A 1 107 ? -9.224 -18.708 23.981 1.00 17.60 128 ASN A C 1
ATOM 830 O O . ASN A 1 107 ? -8.989 -19.454 23.048 1.00 19.41 128 ASN A O 1
ATOM 835 N N . GLN A 1 108 ? -9.147 -17.373 23.832 1.00 14.55 129 GLN A N 1
ATOM 836 C CA . GLN A 1 108 ? -9.012 -16.779 22.542 1.00 12.72 129 GLN A CA 1
ATOM 837 C C . GLN A 1 108 ? -7.598 -17.074 21.949 1.00 12.07 129 GLN A C 1
ATOM 838 O O . GLN A 1 108 ? -7.448 -17.106 20.740 1.00 12.97 129 GLN A O 1
ATOM 844 N N . GLY A 1 109 ? -6.589 -17.214 22.806 1.00 11.46 130 GLY A N 1
ATOM 845 C CA . GLY A 1 109 ? -5.247 -17.567 22.325 1.00 12.08 130 GLY A CA 1
ATOM 846 C C . GLY A 1 109 ? -4.673 -16.530 21.404 1.00 10.68 130 GLY A C 1
ATOM 847 O O . GLY A 1 109 ? -5.023 -15.339 21.509 1.00 11.11 130 GLY A O 1
ATOM 848 N N . THR A 1 110 ? -3.813 -16.955 20.476 1.00 11.85 131 THR A N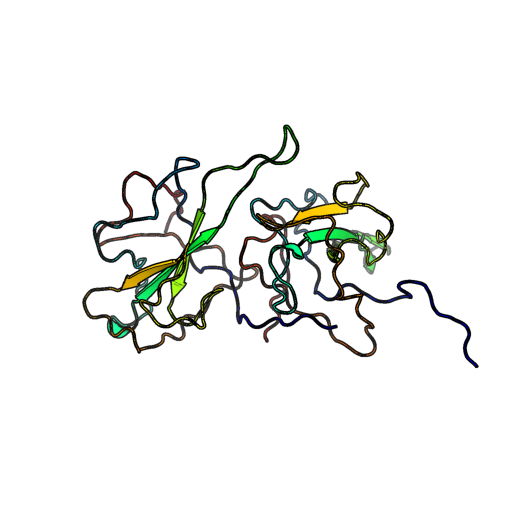 1
ATOM 849 C CA . THR A 1 110 ? -3.180 -16.045 19.544 1.00 11.51 131 THR A CA 1
ATOM 850 C C . THR A 1 110 ? -3.428 -16.554 18.119 1.00 11.03 131 THR A C 1
ATOM 851 O O . THR A 1 110 ? -4.040 -17.577 17.894 1.00 12.16 131 THR A O 1
ATOM 855 N N . ARG A 1 111 ? -2.947 -15.823 17.157 1.00 10.92 132 ARG A N 1
ATOM 856 C CA . ARG A 1 111 ? -3.268 -16.074 15.733 1.00 11.49 132 ARG A CA 1
ATOM 857 C C . ARG A 1 111 ? -2.211 -16.933 15.061 1.00 12.67 132 ARG A C 1
ATOM 858 O O . ARG A 1 111 ? -1.018 -16.660 15.178 1.00 13.89 132 ARG A O 1
ATOM 866 N N . ASP A 1 112 ? -2.628 -17.951 14.329 1.00 12.12 133 ASP A N 1
ATOM 867 C CA . ASP A 1 112 ? -1.704 -18.663 13.402 1.00 12.96 133 ASP A CA 1
ATOM 868 C C . ASP A 1 112 ? -1.585 -17.885 12.099 1.00 13.17 133 ASP A C 1
ATOM 869 O O . ASP A 1 112 ? -2.558 -17.855 11.332 1.00 11.88 133 ASP A O 1
ATOM 874 N N . PRO A 1 113 ? -0.454 -17.221 11.835 1.00 12.80 134 PRO A N 1
ATOM 875 C CA . PRO A 1 113 ? -0.399 -16.406 10.669 1.00 14.90 134 PRO A CA 1
ATOM 876 C C . PRO A 1 113 ? -0.481 -17.166 9.361 1.00 15.45 134 PRO A C 1
ATOM 877 O O . PRO A 1 113 ? -0.812 -16.561 8.316 1.00 16.67 134 PRO A O 1
ATOM 881 N N . ASP A 1 114 ? -0.209 -18.472 9.407 1.00 12.90 135 ASP A N 1
ATOM 882 C CA . ASP A 1 114 ? -0.345 -19.226 8.174 1.00 15.73 135 ASP A CA 1
ATOM 883 C C . ASP A 1 114 ? -1.822 -19.448 7.775 1.00 14.57 135 ASP A C 1
ATOM 884 O O . ASP A 1 114 ? -2.106 -19.745 6.622 1.00 17.16 135 ASP A O 1
ATOM 889 N N . LYS A 1 115 ? -2.720 -19.338 8.750 1.00 13.38 136 LYS A N 1
ATOM 890 C CA . LYS A 1 115 ? -4.123 -19.634 8.526 1.00 12.78 136 LYS A CA 1
ATOM 891 C C . LYS A 1 115 ? -4.985 -18.344 8.566 1.00 11.59 136 LYS A C 1
ATOM 892 O O . LYS A 1 115 ? -6.057 -18.367 8.027 1.00 13.14 136 LYS A O 1
ATOM 898 N N . PHE A 1 116 ? -4.542 -17.254 9.193 1.00 10.49 137 PHE A N 1
ATOM 899 C CA . PHE A 1 116 ? -5.357 -16.062 9.390 1.00 11.66 137 PHE A CA 1
ATOM 900 C C . PHE A 1 116 ? -4.510 -14.849 9.022 1.00 11.15 137 PHE A C 1
ATOM 901 O O . PHE A 1 116 ? -3.418 -14.648 9.571 1.00 13.32 137 PHE A O 1
ATOM 909 N N . ASP A 1 117 ? -5.075 -13.954 8.236 1.00 11.44 138 ASP A N 1
ATOM 910 C CA . ASP A 1 117 ? -4.564 -12.555 8.193 1.00 13.16 138 ASP A CA 1
ATOM 911 C C . ASP A 1 117 ? -4.865 -11.859 9.505 1.00 11.78 138 ASP A C 1
ATOM 912 O O . ASP A 1 117 ? -5.804 -12.237 10.222 1.00 11.90 138 ASP A O 1
ATOM 917 N N . GLN A 1 118 ? -4.099 -10.820 9.811 1.00 12.79 139 GLN A N 1
ATOM 918 C CA . GLN A 1 118 ? -4.394 -9.996 10.940 1.00 11.32 139 GLN A CA 1
ATOM 919 C C . GLN A 1 118 ? -5.791 -9.440 10.847 1.00 11.25 139 GLN A C 1
ATOM 920 O O . GLN A 1 118 ? -6.261 -9.077 9.775 1.00 14.17 139 GLN A O 1
ATOM 926 N N . TYR A 1 119 ? -6.453 -9.287 12.002 1.00 11.87 140 TYR A N 1
ATOM 927 C CA . TYR A 1 119 ? -7.789 -8.701 12.055 1.00 11.42 140 TYR A CA 1
ATOM 928 C C . TYR A 1 119 ? -7.702 -7.203 12.139 1.00 10.31 140 TYR A C 1
ATOM 929 O O . TYR A 1 119 ? -6.760 -6.602 12.748 1.00 11.17 140 TYR A O 1
ATOM 938 N N . PRO A 1 120 ? -8.691 -6.495 11.600 1.00 11.63 141 PRO A N 1
ATOM 939 C CA . PRO A 1 120 ? -8.782 -5.067 11.780 1.00 13.60 141 PRO A CA 1
ATOM 940 C C . PRO A 1 120 ? -8.956 -4.612 13.240 1.00 12.77 141 PRO A C 1
ATOM 941 O O . PRO A 1 120 ? -9.663 -5.262 13.992 1.00 13.19 141 PRO A O 1
ATOM 945 N N . LEU A 1 121 ? -8.291 -3.529 13.643 1.00 13.27 142 LEU A N 1
ATOM 946 C CA . LEU A 1 121 ? -8.578 -2.928 14.921 1.00 12.01 142 LEU A CA 1
ATOM 947 C C . LEU A 1 121 ? -9.747 -1.932 14.809 1.00 14.42 142 LEU A C 1
ATOM 948 O O . LEU A 1 121 ? -9.732 -1.067 13.955 1.00 15.16 142 LEU A O 1
ATOM 953 N N . ARG A 1 122 ? -10.745 -2.091 15.679 1.00 14.18 143 ARG A N 1
ATOM 954 C CA . ARG A 1 122 ? -11.754 -1.009 15.851 1.00 14.60 143 ARG A CA 1
ATOM 955 C C . ARG A 1 122 ? -11.913 -0.777 17.320 1.00 14.10 143 ARG A C 1
ATOM 956 O O . ARG A 1 122 ? -11.747 -1.730 18.084 1.00 14.20 143 ARG A O 1
ATOM 964 N N . PHE A 1 123 ? -12.171 0.456 17.715 1.00 15.04 144 PHE A N 1
ATOM 965 C CA . PHE A 1 123 ? -12.323 0.796 19.107 1.00 14.39 144 PHE A CA 1
ATOM 966 C C . PHE A 1 123 ? -13.612 1.581 19.192 1.00 16.06 144 PHE A C 1
ATOM 967 O O . PHE A 1 123 ? -13.598 2.804 19.123 1.00 18.68 144 PHE A O 1
ATOM 975 N N . SER A 1 124 ? -14.729 0.873 19.317 1.00 15.60 145 SER A N 1
ATOM 976 C CA . SER A 1 124 ? -16.037 1.563 19.321 1.00 17.38 145 SER A CA 1
ATOM 977 C C . SER A 1 124 ? -16.229 2.477 20.529 1.00 17.72 145 SER A C 1
ATOM 978 O O . SER A 1 124 ? -17.123 3.280 20.463 1.00 22.54 145 SER A O 1
ATOM 981 N N . ASP A 1 125 ? -15.465 2.262 21.595 1.00 16.63 146 ASP A N 1
ATOM 982 C CA . ASP A 1 125 ? -15.490 3.015 22.832 1.00 18.72 146 ASP A CA 1
ATOM 983 C C . ASP A 1 125 ? -14.417 4.116 22.875 1.00 17.96 146 ASP A C 1
ATOM 984 O O . ASP A 1 125 ? -14.245 4.769 23.897 1.00 19.59 146 ASP A O 1
ATOM 989 N N . GLY A 1 126 ? -13.700 4.300 21.774 1.00 18.29 147 GLY A N 1
ATOM 990 C CA . GLY A 1 126 ? -12.650 5.305 21.649 1.00 19.56 147 GLY A CA 1
ATOM 991 C C . GLY A 1 126 ? -11.198 4.761 21.674 1.00 19.58 147 GLY A C 1
ATOM 992 O O . GLY A 1 126 ? -10.753 4.151 22.660 1.00 21.08 147 GLY A O 1
ATOM 993 N N . GLY A 1 127 ? -10.466 5.039 20.610 1.00 19.99 148 GLY A N 1
ATOM 994 C CA . GLY A 1 127 ? -9.181 4.379 20.441 1.00 19.22 148 GLY A CA 1
ATOM 995 C C . GLY A 1 127 ? -8.011 5.148 20.989 1.00 17.74 148 GLY A C 1
ATOM 996 O O . GLY A 1 127 ? -8.120 6.050 21.810 1.00 18.43 148 GLY A O 1
ATOM 997 N N . PRO A 1 128 ? -6.862 4.771 20.527 1.00 17.22 149 PRO A N 1
ATOM 998 C CA . PRO A 1 128 ? -5.666 5.436 21.000 1.00 18.48 149 PRO A CA 1
ATOM 999 C C . PRO A 1 128 ? -5.555 6.909 20.613 1.00 19.01 149 PRO A C 1
ATOM 1000 O O . PRO A 1 128 ? -6.177 7.395 19.694 1.00 18.97 149 PRO A O 1
ATOM 1004 N N . ASP A 1 129 ? -4.762 7.600 21.365 1.00 18.20 150 ASP A N 1
ATOM 1005 C CA . ASP A 1 129 ? -4.526 8.987 21.184 1.00 20.52 150 ASP A CA 1
ATOM 1006 C C . ASP A 1 129 ? -3.772 9.313 19.903 1.00 22.13 150 ASP A C 1
ATOM 1007 O O . ASP A 1 129 ? -3.319 8.392 19.224 1.00 21.72 150 ASP A O 1
ATOM 1012 N N . GLY A 1 130 ? -3.653 10.624 19.590 1.00 20.64 151 GLY A N 1
ATOM 1013 C CA . GLY A 1 130 ? -3.051 11.098 18.375 1.00 21.55 151 GLY A CA 1
ATOM 1014 C C . GLY A 1 130 ? -1.547 10.835 18.224 1.00 21.86 151 GLY A C 1
ATOM 1015 O O . GLY A 1 130 ? -1.006 11.112 17.141 1.00 22.58 151 GLY A O 1
ATOM 1016 N N . ASN A 1 131 ? -0.872 10.231 19.220 1.00 19.02 152 ASN A N 1
ATOM 1017 C CA . ASN A 1 131 ? 0.521 9.794 18.988 1.00 19.51 152 ASN A CA 1
ATOM 1018 C C . ASN A 1 131 ? 0.633 8.519 18.142 1.00 17.25 152 ASN A C 1
ATOM 1019 O O . ASN A 1 131 ? 1.727 8.101 17.765 1.00 17.58 152 ASN A O 1
ATOM 1024 N N . PHE A 1 132 ? -0.499 7.916 17.781 1.00 18.68 153 PHE A N 1
ATOM 1025 C CA . PHE A 1 132 ? -0.554 6.614 17.146 1.00 18.06 153 PHE A CA 1
ATOM 1026 C C . PHE A 1 132 ? -1.462 6.591 15.951 1.00 18.73 153 PHE A C 1
ATOM 1027 O O . PHE A 1 132 ? -2.438 7.339 15.873 1.00 20.59 153 PHE A O 1
ATOM 1035 N N . ARG A 1 133 ? -1.102 5.761 15.007 1.00 17.90 154 ARG A N 1
ATOM 1036 C CA . ARG A 1 133 ? -1.923 5.535 13.808 1.00 19.55 154 ARG A CA 1
ATOM 1037 C C . ARG A 1 133 ? -1.870 4.063 13.462 1.00 18.79 154 ARG A C 1
ATOM 1038 O O . ARG A 1 133 ? -1.103 3.253 14.021 1.00 19.35 154 ARG A O 1
ATOM 1046 N N . TRP A 1 134 ? -2.755 3.694 12.555 1.00 20.62 155 TRP A N 1
ATOM 1047 C CA . TRP A 1 134 ? -2.834 2.310 12.057 1.00 20.93 155 TRP A CA 1
ATOM 1048 C C . TRP A 1 134 ? -3.453 2.297 10.692 1.00 20.12 155 TRP A C 1
ATOM 1049 O O . TRP A 1 134 ? -4.298 3.125 10.360 1.00 21.54 155 TRP A O 1
ATOM 1060 N N . ASP A 1 135 ? -2.994 1.339 9.890 1.00 22.18 156 ASP A N 1
ATOM 1061 C CA . ASP A 1 135 ? -3.524 1.217 8.511 1.00 22.40 156 ASP A CA 1
ATOM 1062 C C . ASP A 1 135 ? -4.959 0.835 8.458 1.00 21.67 156 ASP A C 1
ATOM 1063 O O . ASP A 1 135 ? -5.355 0.066 9.258 1.00 19.34 156 ASP A O 1
ATOM 1068 N N . PHE A 1 136 ? -5.725 1.327 7.489 1.00 21.51 157 PHE A N 1
ATOM 1069 C CA . PHE A 1 136 ? -7.094 0.848 7.313 1.00 22.40 157 PHE A CA 1
ATOM 1070 C C . PHE A 1 136 ? -7.145 -0.576 6.769 1.00 22.20 157 PHE A C 1
ATOM 1071 O O . PHE A 1 136 ? -6.567 -0.887 5.713 1.00 24.85 157 PHE A O 1
ATOM 1079 N N . ILE A 1 137 ? -7.874 -1.437 7.453 1.00 17.46 158 ILE A N 1
ATOM 1080 C CA . ILE A 1 137 ? -8.243 -2.765 6.974 1.00 19.01 158 ILE A CA 1
ATOM 1081 C C . ILE A 1 137 ? -9.759 -2.806 7.005 1.00 19.09 158 ILE A C 1
ATOM 1082 O O . ILE A 1 137 ? -10.333 -2.627 8.040 1.00 17.04 158 ILE A O 1
ATOM 1087 N N . PRO A 1 138 ? -10.393 -3.007 5.855 1.00 20.85 159 PRO A N 1
ATOM 1088 C CA . PRO A 1 138 ? -11.803 -3.118 5.824 1.00 20.06 159 PRO A CA 1
ATOM 1089 C C . PRO A 1 138 ? -12.377 -4.298 6.616 1.00 18.76 159 PRO A C 1
ATOM 1090 O O . PRO A 1 138 ? -11.738 -5.363 6.738 1.00 21.94 159 PRO A O 1
ATOM 1094 N N . LEU A 1 139 ? -13.596 -4.119 7.141 1.00 20.85 160 LEU A N 1
ATOM 1095 C CA . LEU A 1 139 ? -14.300 -5.286 7.747 1.00 20.43 160 LEU A CA 1
ATOM 1096 C C . LEU A 1 139 ? -14.748 -6.302 6.685 1.00 22.82 160 LEU A C 1
ATOM 1097 O O . LEU A 1 139 ? -15.158 -5.885 5.633 1.00 23.45 160 LEU A O 1
ATOM 1103 N N . PRO B 1 1 ? 38.941 -43.609 20.712 1.00 34.72 22 PRO B N 1
ATOM 1104 C CA . PRO B 1 1 ? 38.651 -44.566 19.633 1.00 29.82 22 PRO B CA 1
ATOM 1105 C C . PRO B 1 1 ? 38.173 -43.865 18.392 1.00 28.47 22 PRO B C 1
ATOM 1106 O O . PRO B 1 1 ? 38.791 -43.993 17.368 1.00 30.27 22 PRO B O 1
ATOM 1110 N N . ARG B 1 2 ? 37.034 -43.194 18.419 1.00 26.39 23 ARG B N 1
ATOM 1111 C CA . ARG B 1 2 ? 36.625 -42.446 17.272 1.00 25.64 23 ARG B CA 1
ATOM 1112 C C . ARG B 1 2 ? 37.576 -41.252 17.136 1.00 21.51 23 ARG B C 1
ATOM 1113 O O . ARG B 1 2 ? 38.094 -40.777 18.146 1.00 22.33 23 ARG B O 1
ATOM 1121 N N . PRO B 1 3 ? 37.742 -40.699 15.905 1.00 20.33 24 PRO B N 1
ATOM 1122 C CA . PRO B 1 3 ? 38.575 -39.499 15.819 1.00 18.63 24 PRO B CA 1
ATOM 1123 C C . PRO B 1 3 ? 37.825 -38.273 16.299 1.00 16.94 24 PRO B C 1
ATOM 1124 O O . PRO B 1 3 ? 36.632 -38.339 16.559 1.00 17.28 24 PRO B O 1
ATOM 1128 N N . PRO B 1 4 ? 38.516 -37.131 16.394 1.00 14.24 25 PRO B N 1
ATOM 1129 C CA . PRO B 1 4 ? 37.803 -35.883 16.721 1.00 15.23 25 PRO B CA 1
ATOM 1130 C C . PRO B 1 4 ? 36.745 -35.541 15.760 1.00 16.15 25 PRO B C 1
ATOM 1131 O O . PRO B 1 4 ? 36.795 -35.866 14.598 1.00 17.00 25 PRO B O 1
ATOM 1135 N N . LYS B 1 5 ? 35.776 -34.796 16.229 1.00 14.39 26 LYS B N 1
ATOM 1136 C CA . LYS B 1 5 ? 34.722 -34.309 15.372 1.00 16.81 26 LYS B CA 1
ATOM 1137 C C . LYS B 1 5 ? 34.612 -32.784 15.541 1.00 14.84 26 LYS B C 1
ATOM 1138 O O . LYS B 1 5 ? 34.140 -32.254 16.577 1.00 16.55 26 LYS B O 1
ATOM 1144 N N . VAL B 1 6 ? 35.071 -32.002 14.551 1.00 16.26 27 VAL B N 1
ATOM 1145 C CA . VAL B 1 6 ? 35.214 -30.538 14.699 1.00 17.35 27 VAL B CA 1
ATOM 1146 C C . VAL B 1 6 ? 34.037 -29.877 14.058 1.00 22.62 27 VAL B C 1
ATOM 1147 O O . VAL B 1 6 ? 33.506 -28.916 14.592 1.00 23.77 27 VAL B O 1
ATOM 1151 N N . GLY B 1 7 ? 33.639 -30.343 12.906 1.00 22.80 28 GLY B N 1
ATOM 1152 C CA . GLY B 1 7 ? 32.547 -29.629 12.168 1.00 29.62 28 GLY B CA 1
ATOM 1153 C C . GLY B 1 7 ? 31.111 -29.678 12.689 1.00 31.85 28 GLY B C 1
ATOM 1154 O O . GLY B 1 7 ? 30.875 -30.375 13.658 1.00 32.70 28 GLY B O 1
ATOM 1155 N N . SER B 1 8 ? 30.190 -28.884 12.056 1.00 33.36 29 SER B N 1
ATOM 1156 C CA . SER B 1 8 ? 28.743 -28.924 12.208 1.00 35.61 29 SER B CA 1
ATOM 1157 C C . SER B 1 8 ? 28.126 -30.205 11.624 1.00 33.49 29 SER B C 1
ATOM 1158 O O . SER B 1 8 ? 26.922 -30.276 11.299 1.00 27.29 29 SER B O 1
ATOM 1161 N N . SER B 1 9 ? 28.962 -31.229 11.490 1.00 32.80 30 SER B N 1
ATOM 1162 C CA . SER B 1 9 ? 28.554 -32.472 10.846 1.00 33.59 30 SER B CA 1
ATOM 1163 C C . SER B 1 9 ? 27.465 -32.225 9.809 1.00 33.94 30 SER B C 1
ATOM 1164 O O . SER B 1 9 ? 27.456 -31.193 9.137 1.00 36.81 30 SER B O 1
ATOM 1167 N N . GLY B 1 10 ? 26.547 -33.177 9.683 1.00 30.47 31 GLY B N 1
ATOM 1168 C CA . GLY B 1 10 ? 25.246 -32.911 9.097 1.00 25.57 31 GLY B CA 1
ATOM 1169 C C . GLY B 1 10 ? 24.174 -32.683 10.144 1.00 20.62 31 GLY B C 1
ATOM 1170 O O . GLY B 1 10 ? 23.098 -33.278 10.085 1.00 22.34 31 GLY B O 1
ATOM 1171 N N . ASN B 1 11 ? 24.473 -31.881 11.139 1.00 16.42 32 ASN B N 1
ATOM 1172 C CA . ASN B 1 11 ? 23.475 -31.201 11.960 1.00 14.94 32 ASN B CA 1
ATOM 1173 C C . ASN B 1 11 ? 22.546 -30.251 11.185 1.00 14.91 32 ASN B C 1
ATOM 1174 O O . ASN B 1 11 ? 22.798 -29.948 10.067 1.00 17.83 32 ASN B O 1
ATOM 1179 N N . ALA B 1 12 ? 21.436 -29.867 11.813 1.00 13.95 33 ALA B N 1
ATOM 1180 C CA . ALA B 1 12 ? 20.500 -28.934 11.197 1.00 13.74 33 ALA B CA 1
ATOM 1181 C C . ALA B 1 12 ? 20.391 -27.646 12.006 1.00 11.38 33 ALA B C 1
ATOM 1182 O O . ALA B 1 12 ? 21.033 -27.500 13.047 1.00 11.56 33 ALA B O 1
ATOM 1184 N N . SER B 1 13 ? 19.575 -26.716 11.522 1.00 11.31 34 SER B N 1
ATOM 1185 C CA . SER B 1 13 ? 19.075 -25.613 12.360 1.00 11.00 34 SER B CA 1
ATOM 1186 C C . SER B 1 13 ? 18.264 -26.144 13.548 1.00 9.93 34 SER B C 1
ATOM 1187 O O . SER B 1 13 ? 17.563 -27.169 13.388 1.00 11.19 34 SER B O 1
ATOM 1190 N N . TRP B 1 14 ? 18.283 -25.462 14.677 1.00 9.61 35 TRP B N 1
ATOM 1191 C CA . TRP B 1 14 ? 17.407 -25.825 15.781 1.00 10.23 35 TRP B CA 1
ATOM 1192 C C . TRP B 1 14 ? 15.959 -25.711 15.403 1.00 9.68 35 TRP B C 1
ATOM 1193 O O . TRP B 1 14 ? 15.129 -26.362 16.044 1.00 10.01 35 TRP B O 1
ATOM 1204 N N . PHE B 1 15 ? 15.624 -24.785 14.480 1.00 9.49 36 PHE B N 1
ATOM 1205 C CA . PHE B 1 15 ? 14.227 -24.424 14.271 1.00 8.84 36 PHE B CA 1
ATOM 1206 C C . PHE B 1 15 ? 13.711 -24.841 12.945 1.00 9.02 36 PHE B C 1
ATOM 1207 O O . PHE B 1 15 ? 14.457 -25.053 11.994 1.00 10.30 36 PHE B O 1
ATOM 1215 N N . GLN B 1 16 ? 12.367 -24.966 12.839 1.00 9.88 37 GLN B N 1
ATOM 1216 C CA . GLN B 1 16 ? 11.756 -25.124 11.536 1.00 9.51 37 GLN B CA 1
ATOM 1217 C C . GLN B 1 16 ? 12.114 -23.987 10.593 1.00 9.07 37 GLN B C 1
ATOM 1218 O O . GLN B 1 16 ? 12.467 -22.863 11.002 1.00 10.31 37 GLN B O 1
ATOM 1224 N N . ALA B 1 17 ? 12.005 -24.256 9.285 1.00 10.70 38 ALA B N 1
ATOM 1225 C CA . ALA B 1 17 ? 12.232 -23.202 8.275 1.00 12.20 38 ALA B CA 1
ATOM 1226 C C . ALA B 1 17 ? 11.132 -22.156 8.195 1.00 12.37 38 ALA B C 1
ATOM 1227 O O . ALA B 1 17 ? 9.979 -22.438 8.472 1.00 13.10 38 ALA B O 1
ATOM 1229 N N . ILE B 1 18 ? 11.484 -21.001 7.594 1.00 10.78 39 ILE B N 1
ATOM 1230 C CA . ILE B 1 18 ? 10.499 -20.132 6.954 1.00 10.98 39 ILE B CA 1
ATOM 1231 C C . ILE B 1 18 ? 10.510 -20.379 5.469 1.00 11.01 39 ILE B C 1
ATOM 1232 O O . ILE B 1 18 ? 11.559 -20.769 4.936 1.00 12.61 39 ILE B O 1
ATOM 1237 N N . LYS B 1 19 ? 9.363 -20.279 4.810 1.00 11.09 40 LYS B N 1
ATOM 1238 C CA . LYS B 1 19 ? 9.283 -20.668 3.414 1.00 10.87 40 LYS B CA 1
ATOM 1239 C C . LYS B 1 19 ? 8.752 -19.453 2.618 1.00 11.11 40 LYS B C 1
ATOM 1240 O O . LYS B 1 19 ? 7.754 -18.816 2.998 1.00 12.35 40 LYS B O 1
ATOM 1246 N N . ALA B 1 20 ? 9.345 -19.251 1.444 1.00 11.74 41 ALA B N 1
ATOM 1247 C CA . ALA B 1 20 ? 8.865 -18.228 0.535 1.00 12.50 41 ALA B CA 1
ATOM 1248 C C . ALA B 1 20 ? 7.514 -18.627 0.013 1.00 12.06 41 ALA B C 1
ATOM 1249 O O . ALA B 1 20 ? 7.299 -19.838 -0.115 1.00 13.13 41 ALA B O 1
ATOM 1251 N N . LYS B 1 21 ? 6.633 -17.685 -0.291 1.00 13.22 42 LYS B N 1
ATOM 1252 C CA . LYS B 1 21 ? 5.367 -18.068 -0.921 1.00 13.34 42 LYS B CA 1
ATOM 1253 C C . LYS B 1 21 ? 5.446 -18.246 -2.402 1.00 12.91 42 LYS B C 1
ATOM 1254 O O . LYS B 1 21 ? 4.555 -18.872 -2.992 1.00 15.35 42 LYS B O 1
ATOM 1260 N N . LYS B 1 22 ? 6.481 -17.667 -3.078 1.00 12.92 43 LYS B N 1
ATOM 1261 C CA . LYS B 1 22 ? 6.583 -17.786 -4.530 1.00 13.32 43 LYS B CA 1
ATOM 1262 C C . LYS B 1 22 ? 7.993 -18.218 -4.935 1.00 13.99 43 LYS B C 1
ATOM 1263 O O . LYS B 1 22 ? 8.951 -18.026 -4.162 1.00 14.63 43 LYS B O 1
ATOM 1269 N N . LEU B 1 23 ? 8.105 -18.656 -6.183 1.00 13.75 44 LEU B N 1
ATOM 1270 C CA . LEU B 1 23 ? 9.422 -18.961 -6.766 1.00 15.86 44 LEU B CA 1
ATOM 1271 C C . LEU B 1 23 ? 10.284 -17.695 -6.922 1.00 14.60 44 LEU B C 1
ATOM 1272 O O . LEU B 1 23 ? 11.508 -17.813 -7.009 1.00 16.80 44 LEU B O 1
ATOM 1277 N N . ASN B 1 24 ? 9.702 -16.520 -6.933 1.00 13.09 45 ASN B N 1
ATOM 1278 C CA . ASN B 1 24 ? 10.444 -15.258 -7.026 1.00 14.23 45 ASN B CA 1
ATOM 1279 C C . ASN B 1 24 ? 10.291 -14.381 -5.858 1.00 14.76 45 ASN B C 1
ATOM 1280 O O . ASN B 1 24 ? 10.463 -13.163 -5.970 1.00 16.75 45 ASN B O 1
ATOM 1285 N N . SER B 1 25 ? 9.961 -14.964 -4.689 1.00 14.47 46 SER B N 1
ATOM 1286 C CA . SER B 1 25 ? 9.864 -14.041 -3.556 1.00 15.32 46 SER B CA 1
ATOM 1287 C C . SER B 1 25 ? 11.216 -13.429 -3.282 1.00 15.88 46 SER B C 1
ATOM 1288 O O . SER B 1 25 ? 12.229 -14.085 -3.502 1.00 17.20 46 SER B O 1
ATOM 1291 N N . PRO B 1 26 ? 11.261 -12.188 -2.787 1.00 15.32 47 PRO B N 1
ATOM 1292 C CA . PRO B 1 26 ? 12.528 -11.615 -2.348 1.00 16.06 47 PRO B CA 1
ATOM 1293 C C . PRO B 1 26 ? 13.140 -12.397 -1.136 1.00 15.53 47 PRO B C 1
ATOM 1294 O O . PRO B 1 26 ? 12.475 -13.258 -0.545 1.00 16.13 47 PRO B O 1
ATOM 1298 N N . GLN B 1 27 ? 14.369 -12.109 -0.756 1.00 15.63 48 GLN B N 1
ATOM 1299 C CA . GLN B 1 27 ? 14.894 -12.575 0.526 1.00 14.96 48 GLN B CA 1
ATOM 1300 C C . GLN B 1 27 ? 14.066 -11.988 1.677 1.00 13.47 48 GLN B C 1
ATOM 1301 O O . GLN B 1 27 ? 13.426 -10.933 1.538 1.00 16.36 48 GLN B O 1
ATOM 1307 N N . PRO B 1 28 ? 13.975 -12.704 2.772 1.00 11.60 49 PRO B N 1
ATOM 1308 C CA . PRO B 1 28 ? 13.161 -12.226 3.888 1.00 11.41 49 PRO B CA 1
ATOM 1309 C C . PRO B 1 28 ? 13.654 -10.968 4.442 1.00 12.46 49 PRO B C 1
ATOM 1310 O O . PRO B 1 28 ? 14.874 -10.787 4.559 1.00 12.65 49 PRO B O 1
ATOM 1314 N N . LYS B 1 29 ? 12.691 -10.074 4.837 1.00 12.76 50 LYS B N 1
ATOM 1315 C CA . LYS B 1 29 ? 12.976 -8.814 5.470 1.00 16.25 50 LYS B CA 1
ATOM 1316 C C . LYS B 1 29 ? 12.401 -8.820 6.873 1.00 12.42 50 LYS B C 1
ATOM 1317 O O . LYS B 1 29 ? 11.319 -9.367 7.096 1.00 13.43 50 LYS B O 1
ATOM 1323 N N . PHE B 1 30 ? 13.162 -8.213 7.794 1.00 14.22 51 PHE B N 1
ATOM 1324 C CA . PHE B 1 30 ? 12.775 -8.299 9.217 1.00 14.28 51 PHE B CA 1
ATOM 1325 C C . PHE B 1 30 ? 12.777 -6.871 9.777 1.00 15.85 51 PHE B C 1
ATOM 1326 O O . PHE B 1 30 ? 13.902 -6.311 9.990 1.00 20.05 51 PHE B O 1
ATOM 1334 N N . GLU B 1 31 ? 11.609 -6.236 9.921 1.00 14.53 52 GLU B N 1
ATOM 1335 C CA . GLU B 1 31 ? 11.503 -4.887 10.497 1.00 16.67 52 GLU B CA 1
ATOM 1336 C C . GLU B 1 31 ? 11.751 -4.906 11.970 1.00 14.26 52 GLU B C 1
ATOM 1337 O O . GLU B 1 31 ? 12.188 -3.919 12.523 1.00 16.75 52 GLU B O 1
ATOM 1343 N N . GLY B 1 32 ? 11.424 -6.011 12.650 1.00 16.55 53 GLY B N 1
ATOM 1344 C CA . GLY B 1 32 ? 11.768 -6.156 14.098 1.00 15.51 53 GLY B CA 1
ATOM 1345 C C . GLY B 1 32 ? 12.990 -7.055 14.143 1.00 15.98 53 GLY B C 1
ATOM 1346 O O . GLY B 1 32 ? 13.907 -6.906 13.364 1.00 19.34 53 GLY B O 1
ATOM 1347 N N . SER B 1 33 ? 13.088 -7.886 15.145 1.00 15.20 54 SER B N 1
ATOM 1348 C CA . SER B 1 33 ? 14.357 -8.622 15.403 1.00 13.58 54 SER B CA 1
ATOM 1349 C C . SER B 1 33 ? 14.591 -9.683 14.382 1.00 13.80 54 SER B C 1
ATOM 1350 O O . SER B 1 33 ? 15.716 -9.850 13.892 1.00 16.49 54 SER B O 1
ATOM 1353 N N . GLY B 1 34 ? 13.586 -10.491 14.021 1.00 12.67 55 GLY B N 1
ATOM 1354 C CA . GLY B 1 34 ? 13.816 -11.697 13.138 1.00 11.86 55 GLY B CA 1
ATOM 1355 C C . GLY B 1 34 ? 14.538 -12.848 13.870 1.00 10.95 55 GLY B C 1
ATOM 1356 O O . GLY B 1 34 ? 14.862 -13.823 13.234 1.00 11.63 55 GLY B O 1
ATOM 1357 N N . VAL B 1 35 ? 14.676 -12.759 15.193 1.00 11.69 56 VAL B N 1
ATOM 1358 C CA . VAL B 1 35 ? 15.364 -13.788 15.937 1.00 12.03 56 VAL B CA 1
ATOM 1359 C C . VAL B 1 35 ? 14.276 -14.627 16.626 1.00 11.52 56 VAL B C 1
ATOM 1360 O O . VAL B 1 35 ? 13.389 -14.066 17.348 1.00 11.86 56 VAL B O 1
ATOM 1364 N N . PRO B 1 36 ? 14.315 -15.954 16.471 1.00 11.62 57 PRO B N 1
ATOM 1365 C CA . PRO B 1 36 ? 13.298 -16.790 17.164 1.00 11.31 57 PRO B CA 1
ATOM 1366 C C . PRO B 1 36 ? 13.380 -16.669 18.690 1.00 10.92 57 PRO B C 1
ATOM 1367 O O . PRO B 1 36 ? 14.476 -16.495 19.232 1.00 13.15 57 PRO B O 1
ATOM 1371 N N . ASP B 1 37 ? 12.281 -16.916 19.414 1.00 12.82 58 ASP B N 1
ATOM 1372 C CA . ASP B 1 37 ? 12.360 -17.018 20.862 1.00 12.36 58 ASP B CA 1
ATOM 1373 C C . ASP B 1 37 ? 13.199 -18.214 21.291 1.00 12.17 58 ASP B C 1
ATOM 1374 O O . ASP B 1 37 ? 13.156 -19.321 20.700 1.00 12.29 58 ASP B O 1
ATOM 1379 N N . ASN B 1 38 ? 13.919 -17.989 22.383 1.00 12.70 59 ASN B N 1
ATOM 1380 C CA . ASN B 1 38 ? 14.738 -19.029 23.013 1.00 12.53 59 ASN B CA 1
ATOM 1381 C C . ASN B 1 38 ? 15.146 -18.484 24.374 1.00 13.97 59 ASN B C 1
ATOM 1382 O O . ASN B 1 38 ? 16.006 -17.650 24.533 1.00 14.43 59 ASN B O 1
ATOM 1387 N N . GLU B 1 39 ? 14.466 -18.986 25.398 1.00 13.54 60 GLU B N 1
ATOM 1388 C CA . GLU B 1 39 ? 14.653 -18.403 26.786 1.00 16.81 60 GLU B CA 1
ATOM 1389 C C . GLU B 1 39 ? 15.991 -18.857 27.391 1.00 14.76 60 GLU B C 1
ATOM 1390 O O . GLU B 1 39 ? 16.286 -18.472 28.500 1.00 17.86 60 GLU B O 1
ATOM 1396 N N . ASN B 1 40 ? 16.784 -19.712 26.723 1.00 15.32 61 ASN B N 1
ATOM 1397 C CA . ASN B 1 40 ? 18.157 -19.954 27.201 1.00 14.43 61 ASN B CA 1
ATOM 1398 C C . ASN B 1 40 ? 18.983 -18.645 27.129 1.00 15.60 61 ASN B C 1
ATOM 1399 O O . ASN B 1 40 ? 20.042 -18.559 27.750 1.00 17.83 61 ASN B O 1
ATOM 1404 N N . LEU B 1 41 ? 18.616 -17.699 26.259 1.00 16.37 62 LEU B N 1
ATOM 1405 C CA . LEU B 1 41 ? 19.519 -16.603 25.880 1.00 15.93 62 LEU B CA 1
ATOM 1406 C C . LEU B 1 41 ? 19.064 -15.251 26.396 1.00 17.96 62 LEU B C 1
ATOM 1407 O O . LEU B 1 41 ? 17.895 -15.053 26.524 1.00 22.96 62 LEU B O 1
ATOM 1412 N N . LYS B 1 42 ? 19.977 -14.378 26.806 1.00 18.67 63 LYS B N 1
ATOM 1413 C CA . LYS B 1 42 ? 19.650 -13.009 27.174 1.00 18.65 63 LYS B CA 1
ATOM 1414 C C . LYS B 1 42 ? 19.606 -12.186 25.904 1.00 16.77 63 LYS B C 1
ATOM 1415 O O . LYS B 1 42 ? 20.166 -12.550 24.896 1.00 19.44 63 LYS B O 1
ATOM 1421 N N . THR B 1 43 ? 19.030 -10.979 25.956 1.00 18.72 64 THR B N 1
ATOM 1422 C CA . THR B 1 43 ? 18.917 -10.056 24.847 1.00 19.49 64 THR B CA 1
ATOM 1423 C C . THR B 1 43 ? 20.300 -9.863 24.147 1.00 18.78 64 THR B C 1
ATOM 1424 O O . THR B 1 43 ? 20.371 -9.868 22.895 1.00 17.21 64 THR B O 1
ATOM 1428 N N . SER B 1 44 ? 21.403 -9.790 24.900 1.00 18.26 65 SER B N 1
ATOM 1429 C CA . SER B 1 44 ? 22.685 -9.515 24.257 1.00 19.53 65 SER B CA 1
ATOM 1430 C C . SER B 1 44 ? 23.087 -10.600 23.311 1.00 18.52 65 SER B C 1
ATOM 1431 O O . SER B 1 44 ? 23.838 -10.302 22.355 1.00 18.11 65 SER B O 1
ATOM 1434 N N . GLN B 1 45 ? 22.535 -11.812 23.475 1.00 16.94 66 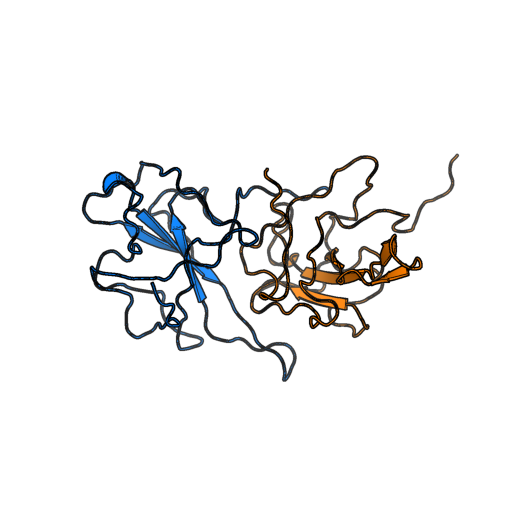GLN B N 1
ATOM 1435 C CA . GLN B 1 45 ? 22.916 -12.998 22.706 1.00 17.86 66 GLN B CA 1
ATOM 1436 C C . GLN B 1 45 ? 22.000 -13.285 21.514 1.00 15.04 66 GLN B C 1
ATOM 1437 O O . GLN B 1 45 ? 22.182 -14.234 20.820 1.00 14.12 66 GLN B O 1
ATOM 1443 N N . GLN B 1 46 ? 21.001 -12.447 21.327 1.00 14.18 67 GLN B N 1
ATOM 1444 C CA . GLN B 1 46 ? 19.897 -12.743 20.409 1.00 13.14 67 GLN B CA 1
ATOM 1445 C C . GLN B 1 46 ? 20.265 -12.174 19.040 1.00 13.16 67 GLN B C 1
ATOM 1446 O O . GLN B 1 46 ? 19.867 -11.135 18.675 1.00 12.42 67 GLN B O 1
ATOM 1452 N N . HIS B 1 47 ? 21.070 -12.930 18.325 1.00 12.04 68 HIS B N 1
ATOM 1453 C CA . HIS B 1 47 ? 21.503 -12.551 16.988 1.00 11.12 68 HIS B CA 1
ATOM 1454 C C . HIS B 1 47 ? 21.928 -13.778 16.196 1.00 9.49 68 HIS B C 1
ATOM 1455 O O . HIS B 1 47 ? 22.367 -14.755 16.778 1.00 10.99 68 HIS B O 1
ATOM 1462 N N . GLY B 1 48 ? 21.809 -13.698 14.889 1.00 9.94 69 GLY B N 1
ATOM 1463 C CA . GLY B 1 48 ? 22.253 -14.786 14.056 1.00 9.45 69 GLY B CA 1
ATOM 1464 C C . GLY B 1 48 ? 21.855 -14.544 12.618 1.00 9.32 69 GLY B C 1
ATOM 1465 O O . GLY B 1 48 ? 21.747 -13.346 12.258 1.00 9.90 69 GLY B O 1
ATOM 1466 N N . TYR B 1 49 ? 21.705 -15.596 11.790 1.00 9.81 70 TYR B N 1
ATOM 1467 C CA . TYR B 1 49 ? 21.451 -15.383 10.345 1.00 9.59 70 TYR B CA 1
ATOM 1468 C C . TYR B 1 49 ? 20.404 -16.354 9.912 1.00 9.54 70 TYR B C 1
ATOM 1469 O O . TYR B 1 49 ? 20.275 -17.474 10.474 1.00 10.00 70 TYR B O 1
ATOM 1478 N N . TRP B 1 50 ? 19.698 -15.976 8.873 1.00 9.65 71 TRP B N 1
ATOM 1479 C CA . TRP B 1 50 ? 18.889 -16.864 8.084 1.00 9.50 71 TRP B CA 1
ATOM 1480 C C . TRP B 1 50 ? 19.614 -17.208 6.794 1.00 10.64 71 TRP B C 1
ATOM 1481 O O . TRP B 1 50 ? 20.147 -16.319 6.140 1.00 12.17 71 TRP B O 1
ATOM 1492 N N . ARG B 1 51 ? 19.689 -18.505 6.494 1.00 10.48 72 ARG B N 1
ATOM 1493 C CA . ARG B 1 51 ? 20.347 -18.938 5.328 1.00 13.12 72 ARG B CA 1
ATOM 1494 C C . ARG B 1 51 ? 19.417 -19.681 4.384 1.00 12.87 72 ARG B C 1
ATOM 1495 O O . ARG B 1 51 ? 18.705 -20.629 4.806 1.00 13.02 72 ARG B O 1
ATOM 1503 N N . ARG B 1 52 ? 19.540 -19.309 3.118 1.00 13.35 73 ARG B N 1
ATOM 1504 C CA . ARG B 1 52 ? 18.707 -19.919 2.109 1.00 15.94 73 ARG B CA 1
ATOM 1505 C C . ARG B 1 52 ? 19.206 -21.372 1.861 1.00 16.61 73 ARG B C 1
ATOM 1506 O O . ARG B 1 52 ? 20.409 -21.593 1.648 1.00 18.18 73 ARG B O 1
ATOM 1514 N N . GLN B 1 53 ? 18.229 -22.275 1.752 1.00 19.30 74 GLN B N 1
ATOM 1515 C CA . GLN B 1 53 ? 18.221 -23.547 1.091 1.00 25.89 74 GLN B CA 1
ATOM 1516 C C . GLN B 1 53 ? 17.291 -23.489 -0.254 1.00 26.60 74 GLN B C 1
ATOM 1517 O O . GLN B 1 53 ? 15.990 -23.216 -0.339 1.00 25.38 74 GLN B O 1
ATOM 1523 N N . ALA B 1 54 ? 17.955 -23.782 -1.340 0.00 29.98 75 ALA B N 1
ATOM 1524 C CA . ALA B 1 54 ? 17.187 -24.103 -2.603 0.00 33.81 75 ALA B CA 1
ATOM 1525 C C . ALA B 1 54 ? 16.312 -25.365 -2.444 0.00 35.64 75 ALA B C 1
ATOM 1526 O O . ALA B 1 54 ? 16.816 -26.452 -2.018 0.00 35.85 75 ALA B O 1
ATOM 1528 N N . ARG B 1 55 ? 15.256 -25.351 -3.106 0.00 24.48 76 ARG B N 1
ATOM 1529 C CA . ARG B 1 55 ? 14.475 -26.577 -3.016 0.00 25.67 76 ARG B CA 1
ATOM 1530 C C . ARG B 1 55 ? 13.918 -27.044 -4.361 0.00 27.13 76 ARG B C 1
ATOM 1531 O O . ARG B 1 55 ? 13.605 -26.237 -5.246 0.00 27.33 76 ARG B O 1
ATOM 1539 N N . PHE B 1 56 ? 13.818 -28.362 -4.506 0.00 29.00 77 PHE B N 1
ATOM 1540 C CA . PHE B 1 56 ? 13.290 -28.972 -5.718 0.00 30.64 77 PHE B CA 1
ATOM 1541 C C . PHE B 1 56 ? 12.431 -30.168 -5.358 0.00 32.01 77 PHE B C 1
ATOM 1542 O O . PHE B 1 56 ? 12.528 -30.731 -4.265 0.00 32.08 77 PHE B O 1
ATOM 1550 N N . LYS B 1 57 ? 11.538 -30.546 -6.271 0.00 33.74 78 LYS B N 1
ATOM 1551 C CA . LYS B 1 57 ? 10.658 -31.699 -6.055 0.00 35.54 78 LYS B CA 1
ATOM 1552 C C . LYS B 1 57 ? 10.423 -32.486 -7.352 0.00 36.70 78 LYS B C 1
ATOM 1553 O O . LYS B 1 57 ? 10.639 -31.951 -8.445 0.00 36.86 78 LYS B O 1
ATOM 1559 N N . PRO B 1 58 ? 10.001 -33.764 -7.237 0.00 37.94 79 PRO B N 1
ATOM 1560 C CA . PRO B 1 58 ? 9.741 -34.564 -8.434 0.00 38.82 79 PRO B CA 1
ATOM 1561 C C . PRO B 1 58 ? 8.380 -34.263 -9.062 0.00 39.66 79 PRO B C 1
ATOM 1562 O O . PRO B 1 58 ? 7.490 -33.723 -8.394 0.00 39.91 79 PRO B O 1
ATOM 1566 N N . GLY B 1 59 ? 8.232 -34.613 -10.338 0.00 40.48 80 GLY B N 1
ATOM 1567 C CA . GLY B 1 59 ? 6.970 -34.432 -11.048 0.00 41.36 80 GLY B CA 1
ATOM 1568 C C . GLY B 1 59 ? 7.115 -34.536 -12.552 0.00 41.93 80 GLY B C 1
ATOM 1569 O O . GLY B 1 59 ? 7.852 -35.390 -13.057 0.00 42.16 80 GLY B O 1
ATOM 1570 N N . LYS B 1 60 ? 6.402 -33.664 -13.269 0.00 20.00 81 LYS B N 1
ATOM 1571 C CA . LYS B 1 60 ? 6.430 -33.615 -14.725 0.00 20.00 81 LYS B CA 1
ATOM 1572 C C . LYS B 1 60 ? 7.832 -33.303 -15.239 0.00 20.00 81 LYS B C 1
ATOM 1573 O O . LYS B 1 60 ? 8.408 -32.261 -14.913 0.00 42.92 81 LYS B O 1
ATOM 1579 N N . GLY B 1 61 ? 8.373 -34.221 -16.038 0.00 42.69 82 GLY B N 1
ATOM 1580 C CA . GLY B 1 61 ? 9.731 -34.096 -16.568 0.00 42.30 82 GLY B CA 1
ATOM 1581 C C . GLY B 1 61 ? 10.774 -34.606 -15.591 0.00 41.96 82 GLY B C 1
ATOM 1582 O O . GLY B 1 61 ? 11.614 -35.439 -15.945 0.00 42.12 82 GLY B O 1
ATOM 1583 N N . ARG B 1 62 ? 10.713 -34.089 -14.351 0.00 20.00 83 ARG B N 1
ATOM 1584 C CA . ARG B 1 62 ? 11.657 -34.469 -13.307 0.00 20.00 83 ARG B CA 1
ATOM 1585 C C . ARG B 1 62 ? 11.846 -33.341 -12.298 0.00 20.00 83 ARG B C 1
ATOM 1586 O O . ARG B 1 62 ? 11.128 -33.271 -11.300 0.00 39.63 83 ARG B O 1
ATOM 1594 N N . ARG B 1 63 ? 12.835 -32.496 -12.559 0.00 38.85 84 ARG B N 1
ATOM 1595 C CA . ARG B 1 63 ? 13.192 -31.417 -11.642 0.00 37.75 84 ARG B CA 1
ATOM 1596 C C . ARG B 1 63 ? 12.193 -30.257 -11.684 0.00 37.07 84 ARG B C 1
ATOM 1597 O O . ARG B 1 63 ? 12.054 -29.569 -12.701 0.00 37.09 84 ARG B O 1
ATOM 1605 N N . LYS B 1 64 ? 11.486 -30.068 -10.574 0.00 20.00 85 LYS B N 1
ATOM 1606 C CA . LYS B 1 64 ? 10.537 -28.977 -10.396 0.00 20.00 85 LYS B CA 1
ATOM 1607 C C . LYS B 1 64 ? 11.071 -27.936 -9.416 0.00 20.00 85 LYS B C 1
ATOM 1608 O O . LYS B 1 64 ? 11.719 -28.308 -8.415 0.00 32.92 85 LYS B O 1
ATOM 1614 N N . PRO B 1 65 ? 10.888 -26.640 -9.694 0.00 30.45 86 PRO B N 1
ATOM 1615 C CA . PRO B 1 65 ? 11.302 -25.619 -8.732 0.00 28.79 86 PRO B CA 1
ATOM 1616 C C . PRO B 1 65 ? 10.252 -25.437 -7.639 0.00 27.06 86 PRO B C 1
ATOM 1617 O O . PRO B 1 65 ? 9.060 -25.358 -7.942 0.00 27.13 86 PRO B O 1
ATOM 1621 N N . VAL B 1 66 ? 10.823 -25.508 -6.137 0.00 26.82 87 VAL B N 1
ATOM 1622 C CA . VAL B 1 66 ? 9.871 -25.264 -5.013 0.00 27.03 87 VAL B CA 1
ATOM 1623 C C . VAL B 1 66 ? 10.320 -23.937 -4.411 0.00 21.41 87 VAL B C 1
ATOM 1624 O O . VAL B 1 66 ? 11.444 -23.556 -4.628 0.00 20.72 87 VAL B O 1
ATOM 1628 N N . PRO B 1 67 ? 9.436 -23.177 -3.733 1.00 19.95 88 PRO B N 1
ATOM 1629 C CA . PRO B 1 67 ? 9.965 -21.949 -3.147 1.00 15.92 88 PRO B CA 1
ATOM 1630 C C . PRO B 1 67 ? 11.157 -22.096 -2.194 1.00 16.55 88 PRO B C 1
ATOM 1631 O O . PRO B 1 67 ? 11.266 -23.123 -1.499 1.00 18.72 88 PRO B O 1
ATOM 1635 N N . ASP B 1 68 ? 11.966 -21.055 -2.079 1.00 15.39 89 ASP B N 1
ATOM 1636 C CA . ASP B 1 68 ? 13.111 -21.121 -1.170 1.00 15.91 89 ASP B CA 1
ATOM 1637 C C . ASP B 1 68 ? 12.661 -21.401 0.271 1.00 13.63 89 ASP B C 1
ATOM 1638 O O . ASP B 1 68 ? 11.625 -20.885 0.704 1.00 15.17 89 ASP B O 1
ATOM 1643 N N . ALA B 1 69 ? 13.467 -22.165 1.008 1.00 14.18 90 ALA B N 1
ATOM 1644 C CA . ALA B 1 69 ? 13.357 -22.269 2.446 1.00 12.33 90 ALA B CA 1
ATOM 1645 C C . ALA B 1 69 ? 14.562 -21.545 3.062 1.00 11.83 90 ALA B C 1
ATOM 1646 O O . ALA B 1 69 ? 15.659 -21.701 2.569 1.00 15.55 90 ALA B O 1
ATOM 1648 N N . TRP B 1 70 ? 14.369 -20.886 4.203 1.00 11.79 91 TRP B N 1
ATOM 1649 C CA . TRP B 1 70 ? 15.424 -20.205 4.959 1.00 11.66 91 TRP B CA 1
ATOM 1650 C C . TRP B 1 70 ? 15.453 -20.734 6.365 1.00 9.68 91 TRP B C 1
ATOM 1651 O O . TRP B 1 70 ? 14.401 -20.973 6.983 1.00 11.27 91 TRP B O 1
ATOM 1662 N N . TYR B 1 71 ? 16.674 -21.026 6.850 1.00 11.14 92 TYR B N 1
ATOM 1663 C CA . TYR B 1 71 ? 16.832 -21.647 8.198 1.00 11.37 92 TYR B CA 1
ATOM 1664 C C . TYR B 1 71 ? 17.683 -20.726 9.039 1.00 10.34 92 TYR B C 1
ATOM 1665 O O . TYR B 1 71 ? 18.666 -20.105 8.559 1.00 10.62 92 TYR B O 1
ATOM 1674 N N . PHE B 1 72 ? 17.375 -20.644 10.316 1.00 9.17 93 PHE B N 1
ATOM 1675 C CA . PHE B 1 72 ? 18.078 -19.767 11.292 1.00 9.62 93 PHE B CA 1
ATOM 1676 C C . PHE B 1 72 ? 19.228 -20.493 12.009 1.00 8.59 93 PHE B C 1
ATOM 1677 O O . PHE B 1 72 ? 19.063 -21.590 12.526 1.00 10.09 93 PHE B O 1
ATOM 1685 N N . TYR B 1 73 ? 20.367 -19.769 12.092 1.00 9.10 94 TYR B N 1
ATOM 1686 C CA . TYR B 1 73 ? 21.498 -20.222 12.891 1.00 9.43 94 TYR B CA 1
ATOM 1687 C C . TYR B 1 73 ? 22.023 -19.101 13.761 1.00 8.85 94 TYR B C 1
ATOM 1688 O O . TYR B 1 73 ? 22.113 -17.949 13.299 1.00 10.59 94 TYR B O 1
ATOM 1697 N N . TYR B 1 74 ? 22.373 -19.419 14.998 1.00 10.22 95 TYR B N 1
ATOM 1698 C CA . TYR B 1 74 ? 23.077 -18.423 15.804 1.00 10.21 95 TYR B CA 1
ATOM 1699 C C . TYR B 1 74 ? 24.431 -18.103 15.213 1.00 11.50 95 TYR B C 1
ATOM 1700 O O . TYR B 1 74 ? 25.125 -18.941 14.623 1.00 11.36 95 TYR B O 1
ATOM 1709 N N . THR B 1 75 ? 24.834 -16.818 15.342 1.00 11.14 96 THR B N 1
ATOM 1710 C CA . THR B 1 75 ? 26.152 -16.393 14.787 1.00 11.08 96 THR B CA 1
ATOM 1711 C C . THR B 1 75 ? 27.236 -17.329 15.325 1.00 12.28 96 THR B C 1
ATOM 1712 O O . THR B 1 75 ? 27.256 -17.715 16.526 1.00 13.00 96 THR B O 1
ATOM 1716 N N . GLY B 1 76 ? 28.149 -17.724 14.420 1.00 11.89 97 GLY B N 1
ATOM 1717 C CA . GLY B 1 76 ? 29.262 -18.573 14.818 1.00 12.51 97 GLY B CA 1
ATOM 1718 C C . GLY B 1 76 ? 28.931 -20.040 14.795 1.00 13.36 97 GLY B C 1
ATOM 1719 O O . GLY B 1 76 ? 29.754 -20.869 15.256 1.00 15.24 97 GLY B O 1
ATOM 1720 N N . THR B 1 77 ? 27.738 -20.393 14.307 1.00 12.14 98 THR B N 1
ATOM 1721 C CA . THR B 1 77 ? 27.309 -21.765 14.191 1.00 11.74 98 THR B CA 1
ATOM 1722 C C . THR B 1 77 ? 26.835 -22.001 12.777 1.00 12.27 98 THR B C 1
ATOM 1723 O O . THR B 1 77 ? 26.507 -21.053 12.053 1.00 13.03 98 THR B O 1
ATOM 1727 N N . GLY B 1 78 ? 26.670 -23.257 12.382 1.00 13.91 99 GLY B N 1
ATOM 1728 C CA . GLY B 1 78 ? 25.998 -23.556 11.127 1.00 13.92 99 GLY B CA 1
ATOM 1729 C C . GLY B 1 78 ? 26.874 -23.387 9.926 1.00 14.17 99 GLY B C 1
ATOM 1730 O O . GLY B 1 78 ? 28.132 -23.289 10.060 1.00 15.71 99 GLY B O 1
ATOM 1731 N N . PRO B 1 79 ? 26.326 -23.495 8.747 1.00 14.40 100 PRO B N 1
ATOM 1732 C CA . PRO B 1 79 ? 27.169 -23.519 7.512 1.00 15.91 100 PRO B CA 1
ATOM 1733 C C . PRO B 1 79 ? 28.024 -22.293 7.375 1.00 16.42 100 PRO B C 1
ATOM 1734 O O . PRO B 1 79 ? 29.119 -22.350 6.812 1.00 18.54 100 PRO B O 1
ATOM 1738 N N . ALA B 1 80 ? 27.559 -21.126 7.848 1.00 15.87 101 ALA B N 1
ATOM 1739 C CA . ALA B 1 80 ? 28.254 -19.839 7.766 1.00 14.89 101 ALA B CA 1
ATOM 1740 C C . ALA B 1 80 ? 28.824 -19.493 9.134 1.00 13.92 101 ALA B C 1
ATOM 1741 O O . ALA B 1 80 ? 29.028 -18.329 9.451 1.00 14.80 101 ALA B O 1
ATOM 1743 N N . ALA B 1 81 ? 29.260 -20.509 9.909 1.00 13.77 102 ALA B N 1
ATOM 1744 C CA . ALA B 1 81 ? 29.859 -20.304 11.256 1.00 13.17 102 ALA B CA 1
ATOM 1745 C C . ALA B 1 81 ? 31.045 -19.375 11.174 1.00 15.57 102 ALA B C 1
ATOM 1746 O O . ALA B 1 81 ? 31.345 -18.728 12.176 1.00 15.52 102 ALA B O 1
ATOM 1748 N N . ASP B 1 82 ? 31.803 -19.416 10.061 1.00 17.22 103 ASP B N 1
ATOM 1749 C CA . ASP B 1 82 ? 33.013 -18.546 9.975 1.00 18.55 103 ASP B CA 1
ATOM 1750 C C . ASP B 1 82 ? 32.764 -17.077 9.783 1.00 19.18 103 ASP B C 1
ATOM 1751 O O . ASP B 1 82 ? 33.698 -16.252 9.934 1.00 20.74 103 ASP B O 1
ATOM 1756 N N . LEU B 1 83 ? 31.535 -16.693 9.436 1.00 18.41 104 LEU B N 1
ATOM 1757 C CA . LEU B 1 83 ? 31.258 -15.273 9.197 1.00 15.91 104 LEU B CA 1
ATOM 1758 C C . LEU B 1 83 ? 31.140 -14.552 10.471 1.00 15.96 104 LEU B C 1
ATOM 1759 O O . LEU B 1 83 ? 30.550 -15.109 11.434 1.00 17.38 104 LEU B O 1
ATOM 1764 N N . ASN B 1 84 ? 31.508 -13.272 10.451 1.00 16.97 105 ASN B N 1
ATOM 1765 C CA . ASN B 1 84 ? 31.088 -12.341 11.512 1.00 16.63 105 ASN B CA 1
ATOM 1766 C C . ASN B 1 84 ? 29.749 -11.718 11.167 1.00 15.46 105 ASN B C 1
ATOM 1767 O O . ASN B 1 84 ? 29.405 -11.548 9.993 1.00 17.63 105 ASN B O 1
ATOM 1772 N N . TRP B 1 85 ? 29.009 -11.356 12.195 1.00 16.44 106 TRP B N 1
ATOM 1773 C CA . TRP B 1 85 ? 27.675 -10.761 12.013 1.00 16.44 106 TRP B CA 1
ATOM 1774 C C . TRP B 1 85 ? 27.778 -9.544 11.093 1.00 14.97 106 TRP B C 1
ATOM 1775 O O . TRP B 1 85 ? 28.683 -8.709 11.241 1.00 17.61 106 TRP B O 1
ATOM 1786 N N . GLY B 1 86 ? 26.968 -9.476 10.066 1.00 15.87 107 GLY B N 1
ATOM 1787 C CA . GLY B 1 86 ? 26.974 -8.432 9.115 1.00 20.38 107 GLY B CA 1
ATOM 1788 C C . GLY B 1 86 ? 27.770 -8.666 7.841 1.00 21.15 107 GLY B C 1
ATOM 1789 O O . GLY B 1 86 ? 27.623 -7.895 6.911 1.00 22.47 107 GLY B O 1
ATOM 1790 N N . ASP B 1 87 ? 28.610 -9.702 7.769 1.00 20.60 108 ASP B N 1
ATOM 1791 C CA . ASP B 1 87 ? 29.377 -10.036 6.550 1.00 22.40 108 ASP B CA 1
ATOM 1792 C C . ASP B 1 87 ? 28.400 -10.352 5.387 1.00 21.08 108 ASP B C 1
ATOM 1793 O O . ASP B 1 87 ? 27.544 -11.212 5.496 1.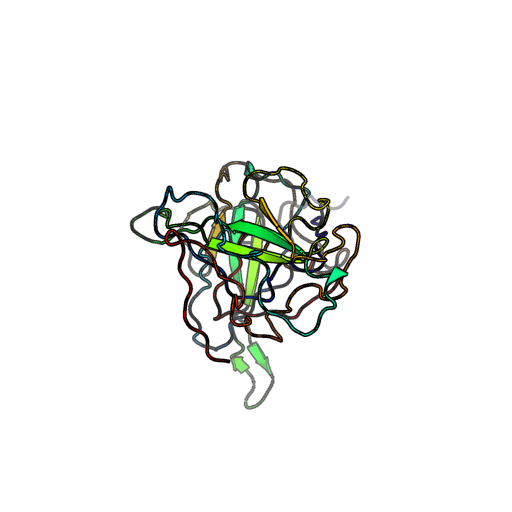00 21.20 108 ASP B O 1
ATOM 1798 N N . SER B 1 88 ? 28.557 -9.631 4.282 1.00 24.28 109 SER B N 1
ATOM 1799 C CA . SER B 1 88 ? 27.875 -9.979 3.041 1.00 27.19 109 SER B CA 1
ATOM 1800 C C . SER B 1 88 ? 28.065 -11.455 2.708 1.00 26.14 109 SER B C 1
ATOM 1801 O O . SER B 1 88 ? 29.148 -12.008 2.899 1.00 27.32 109 SER B O 1
ATOM 1804 N N . GLN B 1 89 ? 27.008 -12.087 2.209 1.00 25.18 110 GLN B N 1
ATOM 1805 C CA . GLN B 1 89 ? 27.143 -13.352 1.493 1.00 27.26 110 GLN B CA 1
ATOM 1806 C C . GLN B 1 89 ? 25.767 -13.627 0.908 1.00 24.64 110 GLN B C 1
ATOM 1807 O O . GLN B 1 89 ? 24.707 -13.501 1.578 1.00 23.51 110 GLN B O 1
ATOM 1813 N N . ASP B 1 90 ? 25.739 -13.943 -0.374 1.00 27.40 111 ASP B N 1
ATOM 1814 C CA . ASP B 1 90 ? 24.487 -14.262 -0.980 1.00 26.32 111 ASP B CA 1
ATOM 1815 C C . ASP B 1 90 ? 23.736 -15.405 -0.291 1.00 24.75 111 ASP B C 1
ATOM 1816 O O . ASP B 1 90 ? 24.366 -16.423 0.040 1.00 26.18 111 ASP B O 1
ATOM 1821 N N . GLY B 1 91 ? 22.448 -15.204 0.009 1.00 22.32 112 GLY B N 1
ATOM 1822 C CA . GLY B 1 91 ? 21.602 -16.243 0.686 1.00 19.61 112 GLY B CA 1
ATOM 1823 C C . GLY B 1 91 ? 21.828 -16.240 2.172 1.00 16.78 112 GLY B C 1
ATOM 1824 O O . GLY B 1 91 ? 21.424 -17.157 2.856 1.00 17.15 112 GLY B O 1
ATOM 1825 N N . ILE B 1 92 ? 22.338 -15.121 2.712 1.00 16.43 113 ILE B N 1
ATOM 1826 C CA . ILE B 1 92 ? 22.481 -14.912 4.196 1.00 15.61 113 ILE B CA 1
ATOM 1827 C C . ILE B 1 92 ? 21.850 -13.598 4.557 1.00 16.32 113 ILE B C 1
ATOM 1828 O O . ILE B 1 92 ? 22.233 -12.538 3.946 1.00 18.46 113 ILE B O 1
ATOM 1833 N N . VAL B 1 93 ? 20.877 -13.609 5.464 1.00 14.85 114 VAL B N 1
ATOM 1834 C CA . VAL B 1 93 ? 20.305 -12.370 6.006 1.00 13.57 114 VAL B CA 1
ATOM 1835 C C . VAL B 1 93 ? 20.571 -12.317 7.532 1.00 11.06 114 VAL B C 1
ATOM 1836 O O . VAL B 1 93 ? 20.211 -13.239 8.281 1.00 11.70 114 VAL B O 1
ATOM 1840 N N . TRP B 1 94 ? 21.255 -11.278 7.985 1.00 12.38 115 TRP B N 1
ATOM 1841 C CA . TRP B 1 94 ? 21.615 -11.085 9.375 1.00 12.46 115 TRP B CA 1
ATOM 1842 C C . TRP B 1 94 ? 20.464 -10.481 10.156 1.00 12.54 115 TRP B C 1
ATOM 1843 O O . TRP B 1 94 ? 19.809 -9.569 9.707 1.00 14.75 115 TRP B O 1
ATOM 1854 N N . VAL B 1 95 ? 20.243 -11.017 11.388 1.00 12.37 116 VAL B N 1
ATOM 1855 C CA . VAL B 1 95 ? 19.209 -10.540 12.292 1.00 12.37 116 VAL B CA 1
ATOM 1856 C C . VAL B 1 95 ? 19.765 -10.335 13.649 1.00 13.05 116 VAL B C 1
ATOM 1857 O O . VAL B 1 95 ? 20.660 -11.061 14.163 1.00 11.65 116 VAL B O 1
ATOM 1861 N N . ALA B 1 96 ? 19.212 -9.406 14.366 1.00 12.89 117 ALA B N 1
ATOM 1862 C CA . ALA B 1 96 ? 19.600 -9.143 15.784 1.00 13.78 117 ALA B CA 1
ATOM 1863 C C . ALA B 1 96 ? 18.499 -8.387 16.515 1.00 13.44 117 ALA B C 1
ATOM 1864 O O . ALA B 1 96 ? 17.851 -7.492 15.917 1.00 14.81 117 ALA B O 1
ATOM 1866 N N . ALA B 1 97 ? 18.304 -8.752 17.791 1.00 14.02 118 ALA B N 1
ATOM 1867 C CA . ALA B 1 97 ? 17.342 -8.022 18.611 1.00 14.03 118 ALA B CA 1
ATOM 1868 C C . ALA B 1 97 ? 17.894 -6.629 18.842 1.00 15.38 118 ALA B C 1
ATOM 1869 O O . ALA B 1 97 ? 19.130 -6.446 18.900 1.00 16.47 118 ALA B O 1
ATOM 1871 N N . LYS B 1 98 ? 16.992 -5.662 19.105 1.00 16.19 119 LYS B N 1
ATOM 1872 C CA . LYS B 1 98 ? 17.462 -4.380 19.629 1.00 19.45 119 LYS B CA 1
ATOM 1873 C C . LYS B 1 98 ? 18.270 -4.691 20.944 1.00 20.27 119 LYS B C 1
ATOM 1874 O O . LYS B 1 98 ? 17.783 -5.402 21.855 1.00 22.15 119 LYS B O 1
ATOM 1880 N N . GLY B 1 99 ? 19.483 -4.191 21.065 1.00 19.76 120 GLY B N 1
ATOM 1881 C CA . GLY B 1 99 ? 20.258 -4.451 22.260 1.00 21.49 120 GLY B CA 1
ATOM 1882 C C . GLY B 1 99 ? 21.198 -5.675 22.159 1.00 20.80 120 GLY B C 1
ATOM 1883 O O . GLY B 1 99 ? 21.936 -5.992 23.087 1.00 20.73 120 GLY B O 1
ATOM 1884 N N . ALA B 1 100 ? 21.173 -6.397 21.045 1.00 16.01 121 ALA B N 1
ATOM 1885 C CA . ALA B 1 100 ? 22.141 -7.450 20.866 1.00 15.72 121 ALA B CA 1
ATOM 1886 C C . ALA B 1 100 ? 23.599 -6.928 20.816 1.00 18.72 121 ALA B C 1
ATOM 1887 O O . ALA B 1 100 ? 23.825 -5.869 20.268 1.00 18.76 121 ALA B O 1
ATOM 1889 N N . ASP B 1 101 ? 24.522 -7.740 21.361 1.00 17.58 122 ASP B N 1
ATOM 1890 C CA . ASP B 1 101 ? 25.949 -7.537 21.132 1.00 18.36 122 ASP B CA 1
ATOM 1891 C C . ASP B 1 101 ? 26.349 -8.599 20.125 1.00 16.04 122 ASP B C 1
ATOM 1892 O O . ASP B 1 101 ? 26.494 -9.751 20.513 1.00 17.54 122 ASP B O 1
ATOM 1897 N N . VAL B 1 102 ? 26.487 -8.251 18.876 1.00 17.71 123 VAL B N 1
ATOM 1898 C CA . VAL B 1 102 ? 26.694 -9.254 17.827 1.00 17.76 123 VAL B CA 1
ATOM 1899 C C . VAL B 1 102 ? 28.028 -9.907 17.900 1.00 19.80 123 VAL B C 1
ATOM 1900 O O . VAL B 1 102 ? 28.285 -10.784 17.078 1.00 20.79 123 VAL B O 1
ATOM 1904 N N . LYS B 1 103 ? 28.804 -9.546 18.940 1.00 21.13 124 LYS B N 1
ATOM 1905 C CA . LYS B 1 103 ? 30.050 -10.306 19.264 1.00 22.60 124 LYS B CA 1
ATOM 1906 C C . LYS B 1 103 ? 29.856 -11.362 20.339 1.00 22.88 124 LYS B C 1
ATOM 1907 O O . LYS B 1 103 ? 30.777 -12.177 20.585 1.00 27.49 124 LYS B O 1
ATOM 1913 N N . SER B 1 104 ? 28.726 -11.360 21.027 1.00 22.50 125 SER B N 1
ATOM 1914 C CA . SER B 1 104 ? 28.551 -12.341 22.086 1.00 23.38 125 SER B CA 1
ATOM 1915 C C . SER B 1 104 ? 28.428 -13.677 21.361 1.00 23.03 125 SER B C 1
ATOM 1916 O O . SER B 1 104 ? 27.792 -13.878 20.377 1.00 25.25 125 SER B O 1
ATOM 1919 N N . ARG B 1 105 ? 29.220 -14.628 21.677 1.00 26.03 126 ARG B N 1
ATOM 1920 C CA . ARG B 1 105 ? 29.038 -15.792 20.881 1.00 24.46 126 ARG B CA 1
ATOM 1921 C C . ARG B 1 105 ? 28.308 -16.644 21.823 1.00 22.74 126 ARG B C 1
ATOM 1922 O O . ARG B 1 105 ? 28.893 -17.085 22.733 1.00 25.07 126 ARG B O 1
ATOM 1930 N N . SER B 1 106 ? 27.056 -16.906 21.498 1.00 25.86 127 SER B N 1
ATOM 1931 C CA . SER B 1 106 ? 26.227 -17.886 22.095 1.00 23.40 127 SER B CA 1
ATOM 1932 C C . SER B 1 106 ? 26.776 -19.310 22.081 1.00 23.32 127 SER B C 1
ATOM 1933 O O . SER B 1 106 ? 27.587 -19.752 21.258 1.00 24.58 127 SER B O 1
ATOM 1936 N N . ASN B 1 107 ? 26.155 -19.973 22.996 1.00 20.26 128 ASN B N 1
ATOM 1937 C CA . ASN B 1 107 ? 26.292 -21.383 23.294 1.00 21.35 128 ASN B CA 1
ATOM 1938 C C . ASN B 1 107 ? 25.154 -22.378 23.051 1.00 18.78 128 ASN B C 1
ATOM 1939 O O . ASN B 1 107 ? 25.061 -23.421 23.756 1.00 20.89 128 ASN B O 1
ATOM 1944 N N . GLN B 1 108 ? 24.424 -22.244 21.938 1.00 20.44 129 GLN B N 1
ATOM 1945 C CA . GLN B 1 108 ? 23.395 -23.187 21.597 1.00 15.77 129 GLN B CA 1
ATOM 1946 C C . GLN B 1 108 ? 23.813 -24.290 20.614 1.00 16.87 129 GLN B C 1
ATOM 1947 O O . GLN B 1 108 ? 23.108 -25.257 20.448 1.00 17.42 129 GLN B O 1
ATOM 1953 N N . GLY B 1 109 ? 24.904 -24.103 19.879 1.00 17.41 130 GLY B N 1
ATOM 1954 C CA . GLY B 1 109 ? 25.274 -25.152 18.901 1.00 18.83 130 GLY B CA 1
ATOM 1955 C C . GLY B 1 109 ? 24.200 -25.347 17.888 1.00 14.72 130 GLY B C 1
ATOM 1956 O O . GLY B 1 109 ? 23.455 -24.399 17.552 1.00 14.77 130 GLY B O 1
ATOM 1957 N N . THR B 1 110 ? 24.225 -26.515 17.251 1.00 16.44 131 THR B N 1
ATOM 1958 C CA . THR B 1 110 ? 23.283 -26.940 16.220 1.00 13.39 131 THR B CA 1
ATOM 1959 C C . THR B 1 110 ? 22.640 -28.238 16.577 1.00 13.51 131 THR B C 1
ATOM 1960 O O . THR B 1 110 ? 23.013 -28.841 17.597 1.00 14.70 131 THR B O 1
ATOM 1964 N N . ARG B 1 111 ? 21.606 -28.611 15.786 1.00 11.26 132 ARG B N 1
ATOM 1965 C CA . ARG B 1 111 ? 20.731 -29.730 16.148 1.00 11.29 132 ARG B CA 1
ATOM 1966 C C . ARG B 1 111 ? 21.143 -31.039 15.507 1.00 13.07 132 ARG B C 1
ATOM 1967 O O . ARG B 1 111 ? 21.227 -31.134 14.302 1.00 13.53 132 ARG B O 1
ATOM 1975 N N . ASP B 1 112 ? 21.375 -32.015 16.354 1.00 14.21 133 ASP B N 1
ATOM 1976 C CA . ASP B 1 112 ? 21.504 -33.329 15.789 1.00 15.70 133 ASP B CA 1
ATOM 1977 C C . ASP B 1 112 ? 20.070 -33.932 15.522 1.00 15.00 133 ASP B C 1
ATOM 1978 O O . ASP B 1 112 ? 19.330 -34.226 16.480 1.00 15.78 133 ASP B O 1
ATOM 1983 N N . PRO B 1 113 ? 19.715 -34.136 14.221 1.00 14.45 134 PRO B N 1
ATOM 1984 C CA . PRO B 1 113 ? 18.351 -34.541 13.901 1.00 15.52 134 PRO B CA 1
ATOM 1985 C C . PRO B 1 113 ? 17.975 -35.934 14.298 1.00 16.17 134 PRO B C 1
ATOM 1986 O O . PRO B 1 113 ? 16.756 -36.247 14.251 1.00 19.17 134 PRO B O 1
ATOM 1990 N N . ASP B 1 114 ? 18.976 -36.734 14.656 1.00 17.31 135 ASP B N 1
ATOM 1991 C CA . ASP B 1 114 ? 18.638 -38.115 15.097 1.00 18.48 135 ASP B CA 1
ATOM 1992 C C . ASP B 1 114 ? 18.202 -38.060 16.558 1.00 19.13 135 ASP B C 1
ATOM 1993 O O . ASP B 1 114 ? 17.686 -39.063 17.056 1.00 20.46 135 ASP B O 1
ATOM 1998 N N . LYS B 1 115 ? 18.451 -36.970 17.269 1.00 18.76 136 LYS B N 1
ATOM 1999 C CA . LYS B 1 115 ? 18.158 -36.801 18.714 1.00 18.04 136 LYS B CA 1
ATOM 2000 C C . LYS B 1 115 ? 17.058 -35.807 18.995 1.00 16.37 136 LYS B C 1
ATOM 2001 O O . LYS B 1 115 ? 16.300 -36.002 19.957 1.00 16.99 136 LYS B O 1
ATOM 2007 N N . PHE B 1 116 ? 16.962 -34.700 18.218 1.00 16.09 137 PHE B N 1
ATOM 2008 C CA . PHE B 1 116 ? 16.039 -33.646 18.555 1.00 15.29 137 PHE B CA 1
ATOM 2009 C C . PHE B 1 116 ? 15.212 -33.358 17.308 1.00 15.91 137 PHE B C 1
ATOM 2010 O O . PHE B 1 116 ? 15.702 -33.295 16.192 1.00 14.73 137 PHE B O 1
ATOM 2018 N N . ASP B 1 117 ? 13.941 -33.118 17.543 1.00 16.20 138 ASP B N 1
ATOM 2019 C CA . ASP B 1 117 ? 13.056 -32.651 16.480 1.00 16.49 138 ASP B CA 1
ATOM 2020 C C . ASP B 1 117 ? 13.299 -31.152 16.217 1.00 13.39 138 ASP B C 1
ATOM 2021 O O . ASP B 1 117 ? 13.810 -30.500 17.085 1.00 14.56 138 ASP B O 1
ATOM 2026 N N . GLN B 1 118 ? 12.861 -30.630 15.084 1.00 14.88 139 GLN B N 1
ATOM 2027 C CA . GLN B 1 118 ? 12.882 -29.180 14.848 1.00 13.97 139 GLN B CA 1
ATOM 2028 C C . GLN B 1 118 ? 12.043 -28.483 15.880 1.00 12.03 139 GLN B C 1
ATOM 2029 O O . GLN B 1 118 ? 11.008 -29.024 16.261 1.00 15.05 139 GLN B O 1
ATOM 2035 N N . TYR B 1 119 ? 12.471 -27.303 16.306 1.00 10.55 140 TYR B N 1
ATOM 2036 C CA . TYR B 1 119 ? 11.717 -26.572 17.277 1.00 10.44 140 TYR B CA 1
ATOM 2037 C C . TYR B 1 119 ? 10.830 -25.517 16.613 1.00 10.08 140 TYR B C 1
ATOM 2038 O O . TYR B 1 119 ? 11.144 -25.009 15.543 1.00 10.62 140 TYR B O 1
ATOM 2047 N N . PRO B 1 120 ? 9.676 -25.214 17.195 1.00 11.13 141 PRO B N 1
ATOM 2048 C CA . PRO B 1 120 ? 8.803 -24.182 16.640 1.00 10.97 141 PRO B CA 1
ATOM 2049 C C . PRO B 1 120 ? 9.397 -22.775 16.622 1.00 10.18 141 PRO B C 1
ATOM 2050 O O . PRO B 1 120 ? 10.077 -22.413 17.548 1.00 11.02 141 PRO B O 1
ATOM 2054 N N . LEU B 1 121 ? 9.029 -21.992 15.597 1.00 10.33 142 LEU B N 1
ATOM 2055 C CA . LEU B 1 121 ? 9.406 -20.605 15.570 1.00 10.53 142 LEU B CA 1
ATOM 2056 C C . LEU B 1 121 ? 8.355 -19.790 16.338 1.00 10.90 142 LEU B C 1
ATOM 2057 O O . LEU B 1 121 ? 7.099 -19.971 16.137 1.00 13.54 142 LEU B O 1
ATOM 2062 N N . ARG B 1 122 ? 8.801 -18.934 17.223 1.00 10.95 143 ARG B N 1
ATOM 2063 C CA . ARG B 1 122 ? 7.940 -18.007 17.866 1.00 11.88 143 ARG B CA 1
ATOM 2064 C C . ARG B 1 122 ? 8.675 -16.717 17.749 1.00 12.54 143 ARG B C 1
ATOM 2065 O O . ARG B 1 122 ? 9.862 -16.682 18.063 1.00 15.04 143 ARG B O 1
ATOM 2073 N N . PHE B 1 123 ? 7.966 -15.661 17.343 1.00 11.73 144 PHE B N 1
ATOM 2074 C CA . PHE B 1 123 ? 8.651 -14.361 17.104 1.00 12.63 144 PHE B CA 1
ATOM 2075 C C . PHE B 1 123 ? 8.111 -13.256 18.014 1.00 14.18 144 PHE B C 1
ATOM 2076 O O . PHE B 1 123 ? 7.179 -12.627 17.682 1.00 20.52 144 PHE B O 1
ATOM 2084 N N A SER B 1 124 ? 8.645 -13.113 19.222 0.50 13.30 145 SER B N 1
ATOM 2085 N N B SER B 1 124 ? 8.663 -13.124 19.206 0.50 13.83 145 SER B N 1
ATOM 2086 C CA A SER B 1 124 ? 8.111 -12.067 20.143 0.50 12.61 145 SER B CA 1
ATOM 2087 C CA B SER B 1 124 ? 8.089 -12.140 20.132 0.50 13.68 145 SER B CA 1
ATOM 2088 C C A SER B 1 124 ? 8.266 -10.657 19.529 0.50 12.94 145 SER B C 1
ATOM 2089 C C B SER B 1 124 ? 8.346 -10.687 19.686 0.50 13.50 145 SER B C 1
ATOM 2090 O O A SER B 1 124 ? 7.425 -9.744 19.669 0.50 12.91 145 SER B O 1
ATOM 2091 O O B SER B 1 124 ? 7.587 -9.785 20.075 0.50 12.23 145 SER B O 1
ATOM 2096 N N . ASP B 1 125 ? 9.400 -10.461 18.876 1.00 13.04 146 ASP B N 1
ATOM 2097 C CA . ASP B 1 125 ? 9.897 -9.160 18.519 1.00 13.63 146 ASP B CA 1
ATOM 2098 C C . ASP B 1 125 ? 9.886 -8.927 17.023 1.00 14.11 146 ASP B C 1
ATOM 2099 O O . ASP B 1 125 ? 10.549 -8.001 16.539 1.00 14.56 146 ASP B O 1
ATOM 2104 N N . GLY B 1 126 ? 9.113 -9.732 16.296 1.00 15.12 147 GLY B N 1
ATOM 2105 C CA . GLY B 1 126 ? 8.898 -9.642 14.864 1.00 16.05 147 GLY B CA 1
ATOM 2106 C C . GLY B 1 126 ? 9.621 -10.728 14.106 1.00 12.54 147 GLY B C 1
ATOM 2107 O O . GLY B 1 126 ? 10.783 -11.067 14.374 1.00 15.22 147 GLY B O 1
ATOM 2108 N N . GLY B 1 127 ? 8.945 -11.203 13.095 1.00 13.08 148 GLY B N 1
ATOM 2109 C CA . GLY B 1 127 ? 9.437 -12.212 12.222 1.00 12.42 148 GLY B CA 1
ATOM 2110 C C . GLY B 1 127 ? 9.560 -11.681 10.806 1.00 11.85 148 GLY B C 1
ATOM 2111 O O . GLY B 1 127 ? 9.621 -10.465 10.569 1.00 13.03 148 GLY B O 1
ATOM 2112 N N . PRO B 1 128 ? 9.606 -12.592 9.826 1.00 11.05 149 PRO B N 1
ATOM 2113 C CA . PRO B 1 128 ? 9.800 -12.131 8.446 1.00 12.41 149 PRO B CA 1
ATOM 2114 C C . PRO B 1 128 ? 8.495 -11.507 7.942 1.00 14.26 149 PRO B C 1
ATOM 2115 O O . PRO B 1 128 ? 7.380 -11.699 8.469 1.00 15.58 149 PRO B O 1
ATOM 2119 N N . ASP B 1 129 ? 8.668 -10.786 6.839 1.00 15.27 150 ASP B N 1
ATOM 2120 C CA . ASP B 1 129 ? 7.604 -10.096 6.184 1.00 15.13 150 ASP B CA 1
ATOM 2121 C C . ASP B 1 129 ? 6.608 -11.134 5.570 1.00 14.71 150 ASP B C 1
ATOM 2122 O O . ASP B 1 129 ? 6.879 -12.374 5.492 1.00 15.38 150 ASP B O 1
ATOM 2127 N N . GLY B 1 130 ? 5.497 -10.603 5.058 1.00 15.84 151 GLY B N 1
ATOM 2128 C CA . GLY B 1 130 ? 4.469 -11.415 4.488 1.00 16.97 151 GLY B CA 1
ATOM 2129 C C . GLY B 1 130 ? 4.719 -12.219 3.246 1.00 14.23 151 GLY B C 1
ATOM 2130 O O . GLY B 1 130 ? 3.832 -12.938 2.768 1.00 17.18 151 GLY B O 1
ATOM 2131 N N . ASN B 1 131 ? 5.913 -12.112 2.681 1.00 13.09 152 ASN B N 1
ATOM 2132 C CA . ASN B 1 131 ? 6.269 -13.051 1.608 1.00 15.26 152 ASN B CA 1
ATOM 2133 C C . ASN B 1 131 ? 6.619 -14.492 2.096 1.00 13.67 152 ASN B C 1
ATOM 2134 O O . ASN B 1 131 ? 6.882 -15.348 1.264 1.00 13.57 152 ASN B O 1
ATOM 2139 N N . PHE B 1 132 ? 6.587 -14.668 3.443 1.00 11.78 153 PHE B N 1
ATOM 2140 C CA . PHE B 1 132 ? 7.075 -15.889 4.059 1.00 12.41 153 PHE B CA 1
ATOM 2141 C C . PHE B 1 132 ? 6.005 -16.489 4.899 1.00 13.35 153 PHE B C 1
ATOM 2142 O O . PHE B 1 132 ? 5.254 -15.745 5.523 1.00 13.75 153 PHE B O 1
ATOM 2150 N N . ARG B 1 133 ? 6.036 -17.815 5.040 1.00 12.56 154 ARG B N 1
ATOM 2151 C CA . ARG B 1 133 ? 5.075 -18.566 5.867 1.00 15.31 154 ARG B CA 1
ATOM 2152 C C . ARG B 1 133 ? 5.722 -19.819 6.363 1.00 14.81 154 ARG B C 1
ATOM 2153 O O . ARG B 1 133 ? 6.784 -20.264 5.872 1.00 15.23 154 ARG B O 1
ATOM 2161 N N . TRP B 1 134 ? 5.065 -20.488 7.321 1.00 14.17 155 TRP B N 1
ATOM 2162 C CA . TRP B 1 134 ? 5.554 -21.753 7.843 1.00 13.79 155 TRP B CA 1
ATOM 2163 C C . TRP B 1 134 ? 4.357 -22.353 8.550 1.00 14.96 155 TRP B C 1
ATOM 2164 O O . TRP B 1 134 ? 3.508 -21.635 9.088 1.00 15.74 155 TRP B O 1
ATOM 2175 N N . ASP B 1 135 ? 4.365 -23.663 8.625 1.00 16.99 156 ASP B N 1
ATOM 2176 C CA . ASP B 1 135 ? 3.285 -24.350 9.315 1.00 19.14 156 ASP B CA 1
ATOM 2177 C C . ASP B 1 135 ? 3.394 -24.161 10.829 1.00 17.79 156 ASP B C 1
ATOM 2178 O O . ASP B 1 135 ? 4.462 -24.213 11.436 1.00 17.72 156 ASP B O 1
ATOM 2183 N N . PHE B 1 136 ? 2.279 -23.996 11.459 1.00 14.51 157 PHE B N 1
ATOM 2184 C CA . PHE B 1 136 ? 2.296 -23.927 12.958 1.00 14.08 157 PHE B CA 1
ATOM 2185 C C . PHE B 1 136 ? 2.609 -25.257 13.556 1.00 13.79 157 PHE B C 1
ATOM 2186 O O . PHE B 1 136 ? 1.972 -26.267 13.230 1.00 17.08 157 PHE B O 1
ATOM 2194 N N . ILE B 1 137 ? 3.514 -25.222 14.517 1.00 13.34 158 ILE B N 1
ATOM 2195 C CA . ILE B 1 137 ? 3.889 -26.426 15.263 1.00 16.35 158 ILE B CA 1
ATOM 2196 C C . ILE B 1 137 ? 3.541 -26.140 16.700 1.00 16.63 158 ILE B C 1
ATOM 2197 O O . ILE B 1 137 ? 4.149 -25.260 17.294 1.00 15.19 158 ILE B O 1
ATOM 2202 N N . PRO B 1 138 ? 2.534 -26.824 17.248 1.00 17.99 159 PRO B N 1
ATOM 2203 C CA . PRO B 1 138 ? 2.197 -26.574 18.643 1.00 20.61 159 PRO B CA 1
ATOM 2204 C C . PRO B 1 138 ? 3.288 -27.069 19.606 1.00 24.60 159 PRO B C 1
ATOM 2205 O O . PRO B 1 138 ? 4.110 -27.934 19.252 1.00 23.30 159 PRO B O 1
ATOM 2209 N N . LEU B 1 139 ? 3.352 -26.408 20.751 1.00 28.60 160 LEU B N 1
ATOM 2210 C CA . LEU B 1 139 ? 4.178 -26.797 21.909 1.00 33.22 160 LEU B CA 1
ATOM 2211 C C . LEU B 1 139 ? 5.465 -26.015 21.693 1.00 36.49 160 LEU B C 1
ATOM 2212 O O . LEU B 1 139 ? 5.585 -24.759 22.043 1.00 35.44 160 LEU B O 1
#

InterPro domains:
  IPR001218 Nucleocapsid protein, coronavirus [PF00937] (30-353)
  IPR001218 Nucleocapsid p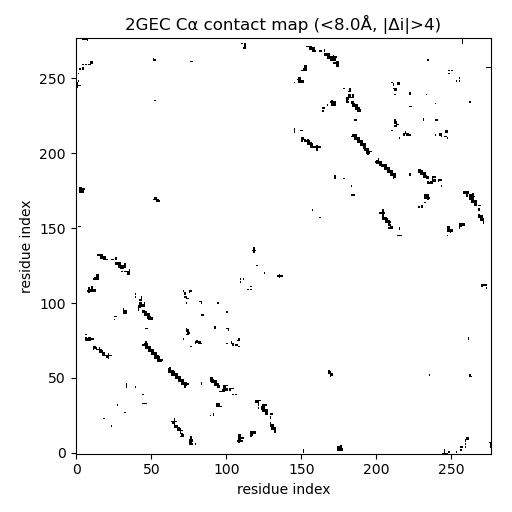rotein, coronavirus [PIRSF003888] (3-393)
  IPR037179 Nucleocapsid protein, C-terminal [SSF103068] (218-325)
  IPR037195 Nucleocapsid protein, N-terminal [SSF110304] (5-165)
  IPR042547 Nucleocapsid protein, gammacoronavirus [MF_04097] (1-409)
  IPR044344 Nucleocapsid (N) protein, C-terminal domain, coronavirus [PS51929] (215-331)
  IPR044344 Nucleocapsid (N) protein, C-terminal domain, coronavirus [cd21595] (238-326)
  IPR044345 Nucleocapsid (N) protein, N-terminal domain, coronavirus [PS51928] (31-156)
  IPR044345 Nucleocapsid (N) protein, N-terminal domain, coronavirus [cd21554] (31-155)

Sequence (277 aa):
RPPKVGSSGNASWFQAIKAKKLNSPQPKFEGSGVPDNENLKTSQQHGYWRRQARFKPGKGRRKPVPDAWYFYYTGTGPAADLNWGDSQDGIVWVAAKGADVKSRSNQGTRDPDKFDQYPLRFSDGGPDGNFRWDFIPLPRPPKVGSSGNASWFQAIKAKKLNSPQPKFEGSGVPDNENLKTSQQHGYWRRQARFKPGKGRRKPVPDAWYFYYTGTGPAADLNWGDSQDGIVWVAAKGADVKSRSNQGTRDPDKFDQYPLRFSSDGGPDGNFRWDFIPL

Radius of gyration: 20.39 Å; Cα contacts (8 Å, |Δi|>4): 605; chains: 2; bounding box: 56×56×54 Å

Nearest PDB structures (foldseek):
  2gec-assembly1_A  TM=1.007E+00  e=3.691E-26  Infectious bronchitis virus
  2bxx-assembly1_A  TM=9.628E-01  e=5.373E-21  Infectious bronchitis virus
  2btl-assembly2_B  TM=9.559E-01  e=6.004E-21  Infectious bronchitis virus
  2c86-assembly1_A  TM=9.564E-01  e=1.506E-19  Infectious bronchitis virus
  6lz8-assembly2_B  TM=9.031E-01  e=2.273E-11  Middle East respiratory syndrome-related coronavirus

Solvent-accessible surface area: 15708 Å² total; per-residue (Å²): 176,38,6,112,25,58,18,97,6,9,26,3,39,11,7,8,0,54,4,92,134,103,139,29,76,100,2,143,34,152,30,28,0,9,3,59,33,183,111,24,150,79,48,38,23,3,0,0,0,42,83,14,26,40,30,77,107,28,163,52,177,95,100,59,31,28,36,1,6,62,2,12,3,4,31,20,4,40,7,33,139,38,71,84,42,54,116,79,117,5,13,20,38,8,30,24,201,53,27,75,43,158,26,98,16,156,33,29,30,35,22,61,52,156,82,127,81,97,26,0,64,22,104,75,13,18,20,39,60,56,9,103,82,96,161,35,90,184,188,224,111,118,155,142,48,52,76,63,53,28,2,10,1,6,8,0,56,6,107,136,113,131,20,77,103,2,114,31,84,4,8,0,8,1,26,4,121,20,16,128,85,43,28,24,3,0,0,0,78,94,81,62,57,110,110,116,42,192,71,200,161,54,91,36,31,42,0,2,52,2,24,4,2,31,18,7,77,7,37,141,32,88,57,27,57,114,84,124,6,14,18,38,4,3,10,140,57,26,72,45,170,29,100,15,122,9,36,27,25,44,71,135,163,67,121,85,54,6,4,8,22,19,52,15,21,19,28,57,55,9,77,33,66,80,41,86,175

B-factor: mean 18.52, std 8.0, range [7.17, 54.13]

Organism: Avian infectious bronchitis virus (strain Gray) (NCBI:txid31624)

Foldseek 3Di:
DDDDDPAPDAAALAFWKWFQFQPDDDWDWQAQQFFDDPPDDQQQRKWKKFWDWDWDDDPDDIGTDTIIIGTDGALHHPPNVDQAPDDDPRIDIGHHDNYNSVDHDPPHHDDVVVDDRDYGDDPSTHIDPRIDGDDDDD/DDDDDDALPPFDFLADWKWFPDQPDDPWDWPAFQFFDDVVDDQQQGKWKWFWDWDFDQDVPGTHGDTIIIGTDRALEDPVNVDQAPDDDPRIDIGHHVNYNSPPRDDDHGHDVVPDPHDYGDCPTTHTDVSIDDDDDDD

Secondary structure (DSSP, 8-state):
-------S----SBPPEEESSTTPPPP-BSS--PPP-TTS-GGG-EEEEEEEEEEE--SSS-EEEEEEEEEEETT-STTTTSPTT---TTEEEEE-TT--TT---S-----TTT-PPBPP--TT--B-TTEE------/-PPP--S-TT-B-SBPPEEESSTTPPPP--SS--PPP-TTS-GGG-EEEEEEEEEEE--SSS-EEEEEEEEEEETT-STTTTSPTT---TTEEEEE-TT--TT---S---B-TTT-PPBPP--TT----TTEE------

GO terms:
  GO:0042802 identical protein binding (F, IPI)